Protein AF-A0A2H8TLJ1-F1 (afdb_monomer_lite)

pLDDT: mean 82.34, std 18.24, range [26.7, 98.0]

Structure (mmCIF, N/CA/C/O backbone):
data_AF-A0A2H8TLJ1-F1
#
_entry.id   AF-A0A2H8TLJ1-F1
#
loop_
_atom_site.group_PDB
_atom_site.id
_atom_site.type_symbol
_atom_site.label_atom_id
_atom_site.label_alt_id
_atom_site.label_comp_id
_atom_site.label_asym_id
_atom_site.label_entity_id
_atom_site.label_seq_id
_atom_site.pdbx_PDB_ins_code
_atom_site.Cartn_x
_atom_site.Cartn_y
_atom_site.Cartn_z
_atom_site.occupancy
_atom_site.B_iso_or_equiv
_atom_site.auth_seq_id
_atom_site.auth_comp_id
_atom_site.auth_asym_id
_atom_site.auth_atom_id
_atom_site.pdbx_PDB_model_num
ATOM 1 N N . MET A 1 1 ? 10.614 4.094 -30.800 1.00 76.50 1 MET A N 1
ATOM 2 C CA . MET A 1 1 ? 10.571 3.003 -29.800 1.00 76.50 1 MET A CA 1
ATOM 3 C C . MET A 1 1 ? 9.186 3.009 -29.173 1.00 76.50 1 MET A C 1
ATOM 5 O O . MET A 1 1 ? 8.644 4.094 -29.005 1.00 76.50 1 MET A O 1
ATOM 9 N N . ALA A 1 2 ? 8.598 1.845 -28.900 1.00 83.38 2 ALA A N 1
ATOM 10 C CA . ALA A 1 2 ? 7.270 1.727 -28.297 1.00 83.38 2 ALA A CA 1
ATOM 11 C C . ALA A 1 2 ? 7.328 0.763 -27.106 1.00 83.38 2 ALA A C 1
ATOM 13 O O . ALA A 1 2 ? 8.122 -0.177 -27.119 1.00 83.38 2 ALA A O 1
ATOM 14 N N . LEU A 1 3 ? 6.507 1.023 -26.089 1.00 88.88 3 LEU A N 1
ATOM 15 C CA . LEU A 1 3 ? 6.304 0.104 -24.973 1.00 88.88 3 LEU A CA 1
ATOM 16 C C . LEU A 1 3 ? 5.440 -1.088 -25.425 1.00 88.88 3 LEU A C 1
ATOM 18 O O . LEU A 1 3 ? 4.634 -0.922 -26.348 1.00 88.88 3 LEU A O 1
ATOM 22 N N . PRO A 1 4 ? 5.589 -2.271 -24.801 1.00 92.38 4 PRO A N 1
ATOM 23 C CA . PRO A 1 4 ? 4.702 -3.397 -25.065 1.00 92.38 4 PRO A CA 1
ATOM 24 C C . PRO A 1 4 ? 3.244 -3.020 -24.748 1.00 92.38 4 PRO A C 1
ATOM 26 O O . PRO A 1 4 ? 3.000 -2.222 -23.841 1.00 92.38 4 PRO A O 1
ATOM 29 N N . PRO A 1 5 ? 2.266 -3.554 -25.498 1.00 90.75 5 PRO A N 1
ATOM 30 C CA . PRO A 1 5 ? 0.862 -3.256 -25.256 1.00 90.75 5 PRO A CA 1
ATOM 31 C C . PRO A 1 5 ? 0.419 -3.813 -23.899 1.00 90.75 5 PRO A C 1
ATOM 33 O O . PRO A 1 5 ? 0.725 -4.954 -23.560 1.00 90.75 5 PRO A O 1
ATOM 36 N N . SER A 1 6 ? -0.328 -3.013 -23.142 1.00 88.88 6 SER A N 1
ATOM 37 C CA . SER A 1 6 ? -0.902 -3.436 -21.865 1.00 88.88 6 SER A CA 1
ATOM 38 C C . SER A 1 6 ? -2.083 -4.383 -22.083 1.00 88.88 6 SER A C 1
ATOM 40 O O . SER A 1 6 ? -2.959 -4.120 -22.909 1.00 88.88 6 SER A O 1
ATOM 42 N N . GLU A 1 7 ? -2.127 -5.469 -21.316 1.00 88.06 7 GLU A N 1
ATOM 43 C CA . GLU A 1 7 ? -3.200 -6.463 -21.359 1.00 88.06 7 GLU A CA 1
ATOM 44 C C . GLU A 1 7 ? -4.206 -6.224 -20.223 1.00 88.06 7 GLU A C 1
ATOM 46 O O . GLU A 1 7 ? -3.829 -5.885 -19.100 1.00 88.06 7 GLU A O 1
ATOM 51 N N . ARG A 1 8 ? -5.502 -6.408 -20.502 1.00 87.06 8 ARG A N 1
ATOM 52 C CA . ARG A 1 8 ? -6.542 -6.376 -19.466 1.00 87.06 8 ARG A CA 1
ATOM 53 C C . ARG A 1 8 ? -6.650 -7.717 -18.752 1.00 87.06 8 ARG A C 1
ATOM 55 O O . ARG A 1 8 ? -6.529 -8.767 -19.381 1.00 87.06 8 ARG A O 1
ATOM 62 N N . ALA A 1 9 ? -6.986 -7.685 -17.465 1.00 85.12 9 ALA A N 1
ATOM 63 C CA . ALA A 1 9 ? -7.102 -8.889 -16.646 1.00 85.12 9 ALA A CA 1
ATOM 64 C C . ALA A 1 9 ? -8.144 -9.894 -17.180 1.00 85.12 9 ALA A C 1
ATOM 66 O O . ALA A 1 9 ? -7.966 -11.102 -17.015 1.00 85.12 9 ALA A O 1
ATOM 67 N N . GLU A 1 10 ? -9.211 -9.431 -17.849 1.00 85.25 10 GLU A N 1
ATOM 68 C CA . GLU A 1 10 ? -10.206 -10.321 -18.465 1.00 85.25 10 GLU A CA 1
ATOM 69 C C . GLU A 1 10 ? -9.615 -11.152 -19.609 1.00 85.25 10 GLU A C 1
ATOM 71 O O . GLU A 1 10 ? -10.028 -12.293 -19.807 1.00 85.25 10 GLU A O 1
ATOM 76 N N . ILE A 1 11 ? -8.644 -10.598 -20.341 1.00 88.38 11 ILE A N 1
ATOM 77 C CA . ILE A 1 11 ? -7.968 -11.281 -21.447 1.00 88.38 11 ILE A CA 1
ATOM 78 C C . ILE A 1 11 ? -6.989 -12.310 -20.881 1.00 88.38 11 ILE A C 1
ATOM 80 O O . ILE A 1 11 ? -7.027 -13.470 -21.293 1.00 88.38 11 ILE A O 1
ATOM 84 N N . SER A 1 12 ? -6.211 -11.942 -19.858 1.00 86.25 12 SER A N 1
ATOM 85 C CA . SER A 1 12 ? -5.269 -12.866 -19.213 1.00 86.25 12 SER A CA 1
ATOM 86 C C . SER A 1 12 ? -5.985 -14.097 -18.652 1.00 86.25 12 SER A C 1
ATOM 88 O O . SER A 1 12 ? -5.475 -15.214 -18.734 1.00 86.25 12 SER A O 1
ATOM 90 N N . LYS A 1 13 ? -7.217 -13.930 -18.151 1.00 83.50 13 LYS A N 1
ATOM 91 C CA . LYS A 1 13 ? -8.056 -15.044 -17.683 1.00 83.50 13 LYS A CA 1
ATOM 92 C C . LYS A 1 13 ? -8.316 -16.097 -18.772 1.00 83.50 13 LYS A C 1
ATOM 94 O O . LYS A 1 13 ? -8.396 -17.280 -18.455 1.00 83.50 13 LYS A O 1
ATOM 99 N N . ILE A 1 14 ? -8.442 -15.700 -20.039 1.00 87.50 14 ILE A N 1
ATOM 100 C CA . ILE A 1 14 ? -8.701 -16.631 -21.152 1.00 87.50 14 ILE A CA 1
ATOM 101 C C . ILE A 1 14 ? -7.522 -17.598 -21.330 1.00 87.50 14 ILE A C 1
ATOM 103 O O . ILE A 1 14 ? -7.733 -18.779 -21.591 1.00 87.50 14 ILE A O 1
ATOM 107 N N . TYR A 1 15 ? -6.293 -17.110 -21.147 1.00 87.62 15 TYR A N 1
ATOM 108 C CA . TYR A 1 15 ? -5.073 -17.895 -21.344 1.00 87.62 15 TYR A CA 1
ATOM 109 C C . TYR A 1 15 ? -4.655 -18.687 -20.100 1.00 87.62 15 TYR A C 1
ATOM 111 O O . TYR A 1 15 ? -4.295 -19.857 -20.210 1.00 87.62 15 TYR A O 1
ATOM 119 N N . PHE A 1 16 ? -4.709 -18.067 -18.917 1.00 83.69 16 PHE A N 1
ATOM 120 C CA . PHE A 1 16 ? -4.222 -18.658 -17.659 1.00 83.69 16 PHE A CA 1
ATOM 121 C C . PHE A 1 16 ? -5.319 -19.337 -16.824 1.00 83.69 16 PHE A C 1
ATOM 123 O O . PHE A 1 16 ? -5.045 -19.893 -15.753 1.00 83.69 16 PHE A O 1
ATOM 130 N N . GLY A 1 17 ? -6.564 -19.300 -17.301 1.00 83.19 17 GLY A N 1
ATOM 131 C CA . GLY A 1 17 ? -7.715 -19.882 -16.625 1.00 83.19 17 GLY A CA 1
ATOM 132 C C . GLY A 1 17 ? -8.018 -19.202 -15.289 1.00 83.19 17 GLY A C 1
ATOM 133 O O . GLY A 1 17 ? -7.901 -17.987 -15.133 1.00 83.19 17 GLY A O 1
ATOM 134 N N . GLU A 1 18 ? -8.438 -19.999 -14.307 1.00 79.25 18 GLU A N 1
ATOM 135 C CA . GLU A 1 18 ? -8.870 -19.514 -12.987 1.00 79.25 18 GLU A CA 1
ATOM 136 C C . GLU A 1 18 ? -7.806 -19.678 -11.894 1.00 79.25 18 GLU A C 1
ATOM 138 O O . GLU A 1 18 ? -8.122 -19.594 -10.706 1.00 79.25 18 GLU A O 1
ATOM 143 N N . SER A 1 19 ? -6.549 -19.887 -12.295 1.00 78.25 19 SER A N 1
ATOM 144 C CA . SER A 1 19 ? -5.417 -20.009 -11.377 1.00 78.25 19 SER A CA 1
ATOM 145 C C . SER A 1 19 ? -5.253 -18.747 -10.523 1.00 78.25 19 SER A C 1
ATOM 147 O O . SER A 1 19 ? -5.349 -17.611 -11.005 1.00 78.25 19 SER A O 1
ATOM 149 N N . ASN A 1 20 ? -5.035 -18.930 -9.221 1.00 79.44 20 ASN A N 1
ATOM 150 C CA . ASN A 1 20 ? -4.783 -17.816 -8.321 1.00 79.44 20 ASN A CA 1
ATOM 151 C C . ASN A 1 20 ? -3.298 -17.435 -8.329 1.00 79.44 20 ASN A C 1
ATOM 153 O O . ASN A 1 20 ? -2.460 -18.132 -7.772 1.00 79.44 20 ASN A O 1
ATOM 157 N N . ASN A 1 21 ? -2.992 -16.275 -8.906 1.00 77.12 21 ASN A N 1
ATOM 158 C CA . ASN A 1 21 ? -1.640 -15.706 -8.930 1.00 77.12 21 ASN A CA 1
ATOM 159 C C . ASN A 1 21 ? -1.429 -14.629 -7.843 1.00 77.12 21 ASN A C 1
ATOM 161 O O . ASN A 1 21 ? -0.390 -13.967 -7.797 1.00 77.12 21 ASN A O 1
ATOM 165 N N . PHE A 1 22 ? -2.438 -14.406 -6.990 1.00 79.44 22 PHE A N 1
ATOM 166 C CA . PHE A 1 22 ? -2.496 -13.265 -6.075 1.00 79.44 22 PHE A CA 1
ATOM 167 C C . PHE A 1 22 ? -2.277 -13.638 -4.604 1.00 79.44 22 PHE A C 1
ATOM 169 O O . PHE A 1 22 ? -1.716 -12.834 -3.862 1.00 79.44 22 PHE A O 1
ATOM 176 N N . SER A 1 23 ? -2.703 -14.831 -4.174 1.00 73.12 23 SER A N 1
ATOM 177 C CA . SER A 1 23 ? -2.564 -15.294 -2.787 1.00 73.12 23 SER A CA 1
ATOM 178 C C . SER A 1 23 ? -2.295 -16.793 -2.711 1.00 73.12 23 SER A C 1
ATOM 180 O O . SER A 1 23 ? -2.974 -17.561 -3.376 1.00 73.12 23 SER A O 1
ATOM 182 N N . ASP A 1 24 ? -1.415 -17.208 -1.804 1.00 68.12 24 ASP A N 1
ATOM 183 C CA . ASP A 1 24 ? -1.063 -18.623 -1.607 1.00 68.12 24 ASP A CA 1
ATOM 184 C C . ASP A 1 24 ? -2.145 -19.441 -0.878 1.00 68.12 24 ASP A C 1
ATOM 186 O O . ASP A 1 24 ? -2.000 -20.643 -0.683 1.00 68.12 24 ASP A O 1
ATOM 190 N N . LYS A 1 25 ? -3.226 -18.801 -0.408 1.00 70.81 25 LYS A N 1
ATOM 191 C CA . LYS A 1 25 ? -4.239 -19.458 0.440 1.00 70.81 25 LYS A CA 1
ATOM 192 C C . LYS A 1 25 ? -5.305 -20.230 -0.331 1.00 70.81 25 LYS A C 1
ATOM 194 O O . LYS A 1 25 ? -5.973 -21.070 0.260 1.00 70.81 25 LYS A O 1
ATOM 199 N N . ASN A 1 26 ? -5.515 -19.899 -1.601 1.00 71.75 26 ASN A N 1
ATOM 200 C CA . ASN A 1 26 ? -6.546 -20.503 -2.439 1.00 71.75 26 ASN A CA 1
ATOM 201 C C . ASN A 1 26 ? -5.935 -20.847 -3.792 1.00 71.75 26 ASN A C 1
ATOM 203 O O . ASN A 1 26 ? -5.294 -19.986 -4.379 1.00 71.75 26 ASN A O 1
ATOM 207 N N . ASP A 1 27 ? -6.214 -22.027 -4.334 1.00 71.62 27 ASP A N 1
ATOM 208 C CA . ASP A 1 27 ? -5.733 -22.386 -5.677 1.00 71.62 27 ASP A CA 1
ATOM 209 C C . ASP A 1 27 ? -6.535 -21.679 -6.786 1.00 71.62 27 ASP A C 1
ATOM 211 O O . ASP A 1 27 ? -6.025 -21.406 -7.875 1.00 71.62 27 ASP A O 1
ATOM 215 N N . LEU A 1 28 ? -7.794 -21.333 -6.491 1.00 77.94 28 LEU A N 1
ATOM 216 C CA . LEU A 1 28 ? -8.730 -20.689 -7.413 1.00 77.94 28 LEU A CA 1
ATOM 217 C C . LEU A 1 28 ? -8.868 -19.188 -7.149 1.00 77.94 28 LEU A C 1
ATOM 219 O O . LEU A 1 28 ? -8.954 -18.725 -6.007 1.00 77.94 28 LEU A O 1
ATOM 223 N N . SER A 1 29 ? -8.943 -18.416 -8.230 1.00 78.19 29 SER A N 1
ATOM 224 C CA . SER A 1 29 ? -9.111 -16.968 -8.178 1.00 78.19 29 SER A CA 1
ATOM 225 C C . SER A 1 29 ? -10.493 -16.576 -7.643 1.00 78.19 29 SER A C 1
ATOM 227 O O . SER A 1 29 ? -11.518 -16.761 -8.303 1.00 78.19 29 SER A O 1
ATOM 229 N N . LEU A 1 30 ? -10.532 -15.933 -6.469 1.00 79.81 30 LEU A N 1
ATOM 230 C CA . LEU A 1 30 ? -11.790 -15.443 -5.878 1.00 79.81 30 LEU A CA 1
ATOM 231 C C . LEU A 1 30 ? -12.510 -14.412 -6.760 1.00 79.81 30 LEU A C 1
ATOM 233 O O . LEU A 1 30 ? -13.730 -14.286 -6.669 1.00 79.81 30 LEU A O 1
ATOM 237 N N . LYS A 1 31 ? -11.767 -13.702 -7.620 1.00 77.38 31 LYS A N 1
ATOM 238 C CA . LYS A 1 31 ? -12.320 -12.739 -8.582 1.00 77.38 31 LYS A CA 1
ATOM 239 C C . LYS A 1 31 ? -13.234 -13.414 -9.604 1.00 77.38 31 LYS A C 1
ATOM 241 O O . LYS A 1 31 ? -14.247 -12.851 -10.002 1.00 77.38 31 LYS A O 1
ATOM 246 N N . SER A 1 32 ? -12.877 -14.630 -10.000 1.00 71.88 32 SER A N 1
ATOM 247 C CA . SER A 1 32 ? -13.528 -15.386 -11.067 1.00 71.88 32 SER A CA 1
ATOM 248 C C . SER A 1 32 ? -14.583 -16.357 -10.555 1.00 71.88 32 SER A C 1
ATOM 250 O O . SER A 1 32 ? -15.634 -16.502 -11.174 1.00 71.88 32 SER A O 1
ATOM 252 N N . CYS A 1 33 ? -14.307 -17.018 -9.431 1.00 71.56 33 CYS A N 1
ATOM 253 C CA . CYS A 1 33 ? -15.006 -18.246 -9.060 1.00 71.56 33 CYS A CA 1
ATOM 254 C C . CYS A 1 33 ? -16.110 -18.045 -8.011 1.00 71.56 33 CYS A C 1
ATOM 256 O O . CYS A 1 33 ? -16.737 -19.020 -7.601 1.00 71.56 33 CYS A O 1
ATOM 258 N N . ASN A 1 34 ? -16.343 -16.818 -7.520 1.00 80.50 34 ASN A N 1
ATOM 259 C CA . ASN A 1 34 ? -17.231 -16.608 -6.374 1.00 80.50 34 ASN A CA 1
ATOM 260 C C . ASN A 1 34 ? -18.240 -15.453 -6.558 1.00 80.50 34 ASN A C 1
ATOM 262 O O . ASN A 1 34 ? -18.022 -14.342 -6.064 1.00 80.50 34 ASN A O 1
ATOM 266 N N . PRO A 1 35 ? -19.399 -15.708 -7.200 1.00 84.31 35 PRO A N 1
ATOM 267 C CA . PRO A 1 35 ? -20.423 -14.683 -7.423 1.00 84.31 35 PRO A CA 1
ATOM 268 C C . PRO A 1 35 ? -21.031 -14.149 -6.117 1.00 84.31 35 PRO A C 1
ATOM 270 O O . PRO A 1 35 ? -21.445 -12.993 -6.058 1.00 84.31 35 PRO A O 1
ATOM 273 N N . LYS A 1 36 ? -21.022 -14.938 -5.033 1.00 88.44 36 LYS A N 1
ATOM 274 C CA . LYS A 1 36 ? -21.519 -14.496 -3.719 1.00 88.44 36 LYS A CA 1
ATOM 275 C C . LYS A 1 36 ? -20.674 -13.359 -3.141 1.00 88.44 36 LYS A C 1
ATOM 277 O O . LYS A 1 36 ? -21.219 -12.463 -2.499 1.00 88.44 36 LYS A O 1
ATOM 282 N N . LEU A 1 37 ? -19.359 -13.377 -3.377 1.00 87.81 37 LEU A N 1
ATOM 283 C CA . LEU A 1 37 ? -18.468 -12.289 -2.962 1.00 87.81 37 LEU A CA 1
ATOM 284 C C . LEU A 1 37 ? -18.733 -11.014 -3.764 1.00 87.81 37 LEU A C 1
ATOM 286 O O . LEU A 1 37 ? -18.737 -9.934 -3.181 1.00 87.81 37 LEU A O 1
ATOM 290 N N . LEU A 1 38 ? -19.020 -11.139 -5.063 1.00 88.38 38 LEU A N 1
ATOM 291 C CA . LEU A 1 38 ? -19.385 -9.999 -5.906 1.00 88.38 38 LEU A CA 1
ATOM 292 C C . LEU A 1 38 ? -20.710 -9.364 -5.460 1.00 88.38 38 LEU A C 1
ATOM 294 O O . LEU A 1 38 ? -20.835 -8.142 -5.409 1.00 88.38 38 LEU A O 1
ATOM 298 N N . GLU A 1 39 ? -21.704 -10.180 -5.109 1.00 89.00 39 GLU A N 1
ATOM 299 C CA . GLU A 1 39 ? -22.954 -9.670 -4.543 1.00 89.00 39 GLU A CA 1
ATOM 300 C C . GLU A 1 39 ? -22.729 -8.969 -3.200 1.00 89.00 39 GLU A C 1
ATOM 302 O O . GLU A 1 39 ? -23.290 -7.901 -2.961 1.00 89.00 39 GLU A O 1
ATOM 307 N N . TYR A 1 40 ? -21.903 -9.548 -2.325 1.00 89.19 40 TYR A N 1
ATOM 308 C CA . TYR A 1 40 ? -21.576 -8.947 -1.034 1.00 89.19 40 TYR A CA 1
ATOM 309 C C . TYR A 1 40 ? -20.882 -7.587 -1.192 1.00 89.19 40 TYR A C 1
ATOM 311 O O . TYR A 1 40 ? -21.247 -6.627 -0.511 1.00 89.19 40 TYR A O 1
ATOM 319 N N . GLU A 1 41 ? -19.931 -7.502 -2.123 1.00 89.12 41 GLU A N 1
ATOM 320 C CA . GLU A 1 41 ? -19.207 -6.283 -2.488 1.00 89.12 41 GLU A CA 1
ATOM 321 C C . GLU A 1 41 ? -20.154 -5.166 -2.943 1.00 89.12 41 GLU A C 1
ATOM 323 O O . GLU A 1 41 ? -20.033 -4.040 -2.472 1.00 89.12 41 GLU A O 1
ATOM 328 N N . LYS A 1 42 ? -21.140 -5.478 -3.794 1.00 87.44 42 LYS A N 1
ATOM 329 C CA . LYS A 1 42 ? -22.100 -4.486 -4.310 1.00 87.44 42 LYS A CA 1
ATOM 330 C C . LYS A 1 42 ? -23.145 -4.046 -3.284 1.00 87.44 42 LYS A C 1
ATOM 332 O O . LYS A 1 42 ? -23.618 -2.916 -3.341 1.00 87.44 42 LYS A O 1
ATOM 337 N N . ARG A 1 43 ? -23.544 -4.930 -2.363 1.00 87.75 43 ARG A N 1
ATOM 338 C CA . ARG A 1 43 ? -24.625 -4.654 -1.396 1.00 87.75 43 ARG A CA 1
ATOM 339 C C . ARG A 1 43 ? -24.218 -3.689 -0.287 1.00 87.75 43 ARG A C 1
ATOM 341 O O . ARG A 1 43 ? -25.074 -2.977 0.228 1.00 87.75 43 ARG A O 1
ATOM 348 N N . LYS A 1 44 ? -22.954 -3.712 0.146 1.00 82.69 44 LYS A N 1
ATOM 349 C CA . LYS A 1 44 ? -22.490 -2.918 1.292 1.00 82.69 44 LYS A CA 1
ATOM 350 C C . LYS A 1 44 ? -21.498 -1.861 0.845 1.00 82.69 44 LYS A C 1
ATOM 352 O O . LYS A 1 44 ? -20.391 -2.193 0.433 1.00 82.69 44 LYS A O 1
ATOM 357 N N . ASN A 1 45 ? -21.853 -0.594 1.039 1.00 83.56 45 ASN A N 1
ATOM 358 C CA . ASN A 1 45 ? -20.932 0.506 0.798 1.00 83.56 45 ASN A CA 1
ATOM 359 C C . ASN A 1 45 ? -19.910 0.606 1.940 1.00 83.56 45 ASN A C 1
ATOM 361 O O . ASN A 1 45 ? -20.117 1.325 2.914 1.00 83.56 45 ASN A O 1
ATOM 365 N N . ARG A 1 46 ? -18.845 -0.198 1.869 1.00 91.19 46 ARG A N 1
ATOM 366 C CA . ARG A 1 46 ? -17.762 -0.187 2.860 1.00 91.19 46 ARG A CA 1
ATOM 367 C C . ARG A 1 46 ? -16.555 0.573 2.334 1.00 91.19 46 ARG A C 1
ATOM 369 O O . ARG A 1 46 ? -16.353 0.645 1.123 1.00 91.19 46 ARG A O 1
ATOM 376 N N . MET A 1 47 ? -15.726 1.060 3.247 1.00 94.50 47 MET A N 1
ATOM 377 C CA . MET A 1 47 ? -14.546 1.847 2.908 1.00 94.50 47 MET A CA 1
ATOM 378 C C . MET A 1 47 ? -13.250 1.240 3.436 1.00 94.50 47 MET A C 1
ATOM 380 O O . MET A 1 47 ? -13.247 0.537 4.452 1.00 94.50 47 MET A O 1
ATOM 384 N N . ILE A 1 48 ? -12.162 1.540 2.734 1.00 96.94 48 ILE A N 1
ATOM 385 C CA . ILE A 1 48 ? -10.785 1.265 3.139 1.00 96.94 48 ILE A CA 1
ATOM 386 C C . ILE A 1 48 ? -10.036 2.593 3.115 1.00 96.94 48 ILE A C 1
ATOM 388 O O . ILE A 1 48 ? -10.093 3.306 2.119 1.00 96.94 48 ILE A O 1
ATOM 392 N N . ILE A 1 49 ? -9.358 2.928 4.206 1.00 97.00 49 ILE A N 1
ATOM 393 C CA . ILE A 1 49 ? -8.641 4.199 4.343 1.00 97.00 49 ILE A CA 1
ATOM 394 C C . ILE A 1 49 ? -7.152 3.947 4.128 1.00 97.00 49 ILE A C 1
ATOM 396 O O . ILE A 1 49 ? -6.607 3.005 4.702 1.00 97.00 49 ILE A O 1
ATOM 400 N N . PHE A 1 50 ? -6.499 4.787 3.330 1.00 97.25 50 PHE A N 1
ATOM 401 C CA . PHE A 1 50 ? -5.068 4.741 3.049 1.00 97.25 50 PHE A CA 1
ATOM 402 C C . PHE A 1 50 ? -4.401 6.011 3.566 1.00 97.25 50 PHE A C 1
ATOM 404 O O . PHE A 1 50 ? -4.750 7.117 3.155 1.00 97.25 50 PHE A O 1
ATOM 411 N N . VAL A 1 51 ? -3.420 5.845 4.451 1.00 96.50 51 VAL A N 1
ATOM 412 C CA . VAL A 1 51 ? -2.651 6.949 5.032 1.00 96.50 51 VAL A CA 1
ATOM 413 C C . VAL A 1 51 ? -1.166 6.610 4.942 1.00 96.50 51 VAL A C 1
ATOM 415 O O . VAL A 1 51 ? -0.773 5.496 5.284 1.00 96.50 51 VAL A O 1
ATOM 418 N N . SER A 1 52 ? -0.342 7.552 4.482 1.00 94.75 52 SER A N 1
ATOM 419 C CA . SER A 1 52 ? 1.115 7.390 4.370 1.00 94.75 52 SER A CA 1
ATOM 420 C C . SER A 1 52 ? 1.863 8.431 5.199 1.00 94.75 52 SER A C 1
ATOM 422 O O . SER A 1 52 ? 1.383 9.552 5.337 1.00 94.75 52 SER A O 1
ATOM 424 N N . ASP A 1 53 ? 3.068 8.097 5.674 1.00 93.19 53 ASP A N 1
ATOM 425 C CA . ASP A 1 53 ? 3.955 8.987 6.446 1.00 93.19 53 ASP A CA 1
ATOM 426 C C . ASP A 1 53 ? 3.284 9.578 7.697 1.00 93.19 53 ASP A C 1
ATOM 428 O O . ASP A 1 53 ? 3.220 10.801 7.889 1.00 93.19 53 ASP A O 1
ATOM 432 N N . VAL A 1 54 ? 2.752 8.709 8.556 1.00 94.38 54 VAL A N 1
ATOM 433 C CA . VAL A 1 54 ? 2.224 9.111 9.866 1.00 94.38 54 VAL A CA 1
ATOM 434 C C . VAL A 1 54 ? 3.372 9.110 10.874 1.00 94.38 54 VAL A C 1
ATOM 436 O O . VAL A 1 54 ? 3.632 8.102 11.526 1.00 94.38 54 VAL A O 1
ATOM 439 N N . PHE A 1 55 ? 4.059 10.248 10.998 1.00 94.50 55 PHE A N 1
ATOM 440 C CA . PHE A 1 55 ? 5.166 10.428 11.942 1.00 94.50 55 PHE A CA 1
ATOM 441 C C . PHE A 1 55 ? 4.643 10.497 13.382 1.00 94.50 55 PHE A C 1
ATOM 443 O O . PHE A 1 55 ? 4.129 11.528 13.822 1.00 94.50 55 PHE A O 1
ATOM 450 N N . LEU A 1 56 ? 4.752 9.384 14.106 1.00 94.81 56 LEU A N 1
ATOM 451 C CA . LEU A 1 56 ? 4.225 9.209 15.460 1.00 94.81 56 LEU A CA 1
ATOM 452 C C . LEU A 1 56 ? 5.002 10.009 16.516 1.00 94.81 56 LEU A C 1
ATOM 454 O O . LEU A 1 56 ? 4.466 10.297 17.583 1.00 94.81 56 LEU A O 1
ATOM 458 N N . ASP A 1 57 ? 6.241 10.390 16.214 1.00 93.25 57 ASP A N 1
ATOM 459 C CA . ASP A 1 57 ? 7.089 11.245 17.046 1.00 93.25 57 ASP A CA 1
ATOM 460 C C . ASP A 1 57 ? 6.693 12.728 16.976 1.00 93.25 57 ASP A C 1
ATOM 462 O O . ASP A 1 57 ? 6.990 13.499 17.890 1.00 93.25 57 ASP A O 1
ATOM 466 N N . ASN A 1 58 ? 5.999 13.151 15.914 1.00 93.75 58 ASN A N 1
ATOM 467 C CA . ASN A 1 58 ? 5.553 14.531 15.778 1.00 93.75 58 ASN A CA 1
ATOM 468 C C . ASN A 1 58 ? 4.181 14.727 16.453 1.00 93.75 58 ASN A C 1
ATOM 470 O O . ASN A 1 58 ? 3.163 14.272 15.920 1.00 93.75 58 ASN A O 1
ATOM 474 N N . PRO A 1 59 ? 4.093 15.488 17.562 1.00 93.38 59 PRO A N 1
ATOM 475 C CA . PRO A 1 59 ? 2.846 15.638 18.309 1.00 93.38 59 PRO A CA 1
ATOM 476 C C . PRO A 1 59 ? 1.732 16.317 17.499 1.00 93.38 59 PRO A C 1
ATOM 478 O O . PRO A 1 59 ? 0.554 16.041 17.728 1.00 93.38 59 PRO A O 1
ATOM 481 N N . LYS A 1 60 ? 2.072 17.180 16.527 1.00 93.25 60 LYS A N 1
ATOM 482 C CA . LYS A 1 60 ? 1.075 17.833 15.659 1.00 93.25 60 LYS A CA 1
ATOM 483 C C . LYS A 1 60 ? 0.403 16.820 14.733 1.00 93.25 60 LYS A C 1
ATOM 485 O O . LYS A 1 60 ? -0.822 16.793 14.633 1.00 93.25 60 LYS A O 1
ATOM 490 N N . VAL A 1 61 ? 1.213 15.965 14.105 1.00 93.88 61 VAL A N 1
ATOM 491 C CA . VAL A 1 61 ? 0.743 14.887 13.225 1.00 93.88 61 VAL A CA 1
ATOM 492 C C . VAL A 1 61 ? -0.069 13.880 14.029 1.00 93.88 61 VAL A C 1
ATOM 494 O O . VAL A 1 61 ? -1.174 13.529 13.623 1.00 93.88 61 VAL A O 1
ATOM 497 N N . LEU A 1 62 ? 0.427 13.487 15.205 1.00 94.69 62 LEU A N 1
ATOM 498 C CA . LEU A 1 62 ? -0.242 12.529 16.078 1.00 94.69 62 LEU A CA 1
ATOM 499 C C . LEU A 1 62 ? -1.623 13.025 16.536 1.00 94.69 62 LEU A C 1
ATOM 501 O O . LEU A 1 62 ? -2.596 12.281 16.445 1.00 94.69 62 LEU A O 1
ATOM 505 N N . LYS A 1 63 ? -1.758 14.299 16.934 1.00 94.69 63 LYS A N 1
ATOM 506 C CA . LYS A 1 63 ? -3.055 14.898 17.306 1.00 94.69 63 LYS A CA 1
ATOM 507 C C . LYS A 1 63 ? -4.063 14.861 16.149 1.00 94.69 63 LYS A C 1
ATOM 509 O O . LYS A 1 63 ? -5.233 14.519 16.346 1.00 94.69 63 LYS A O 1
ATOM 514 N N . LYS A 1 64 ? -3.624 15.193 14.931 1.00 95.12 64 LYS A N 1
ATOM 515 C CA . LYS A 1 64 ? -4.476 15.139 13.731 1.00 95.12 64 LYS A CA 1
ATOM 516 C C . LYS A 1 64 ? -4.853 13.705 13.378 1.00 95.12 64 LYS A C 1
ATOM 518 O O . LYS A 1 64 ? -6.013 13.433 13.085 1.00 95.12 64 LYS A O 1
ATOM 523 N N . PHE A 1 65 ? -3.916 12.775 13.510 1.00 95.94 65 PHE A N 1
ATOM 524 C CA . PHE A 1 65 ? -4.186 11.358 13.315 1.00 95.94 65 PHE A CA 1
ATOM 525 C C . PHE A 1 65 ? -5.185 10.807 14.346 1.00 95.94 65 PHE A C 1
ATOM 527 O O . PHE A 1 65 ? -6.120 10.106 13.977 1.00 95.94 65 PHE A O 1
ATOM 534 N N . HIS A 1 66 ? -5.081 11.193 15.620 1.00 95.88 66 HIS A N 1
ATOM 535 C CA . HIS A 1 66 ? -6.076 10.868 16.647 1.00 95.88 66 HIS A CA 1
ATOM 536 C C . HIS A 1 66 ? -7.468 11.421 16.322 1.00 95.88 66 HIS A C 1
ATOM 538 O O . HIS A 1 66 ? -8.467 10.732 16.526 1.00 95.88 66 HIS A O 1
ATOM 544 N N . THR A 1 67 ? -7.537 12.633 15.764 1.00 95.00 67 THR A N 1
ATOM 545 C CA . THR A 1 67 ? -8.799 13.237 15.307 1.00 95.00 67 THR A CA 1
ATOM 546 C C . THR A 1 67 ? -9.427 12.406 14.184 1.00 95.00 67 THR A C 1
ATOM 548 O O . THR A 1 67 ? -10.614 12.099 14.247 1.00 95.00 67 THR A O 1
ATOM 551 N N . LEU A 1 68 ? -8.622 11.967 13.209 1.00 95.31 68 LEU A N 1
ATOM 552 C CA . LEU A 1 68 ? -9.052 11.070 12.130 1.00 95.31 68 LEU A CA 1
ATOM 553 C C . LEU A 1 68 ? -9.555 9.727 12.670 1.00 95.31 68 LEU A C 1
ATOM 555 O O . LEU A 1 68 ? -10.619 9.257 12.289 1.00 95.31 68 LEU A O 1
ATOM 559 N N . LEU A 1 69 ? -8.815 9.094 13.579 1.00 95.81 69 LEU A N 1
ATOM 560 C CA . LEU A 1 69 ? -9.240 7.820 14.164 1.00 95.81 69 LEU A CA 1
ATOM 561 C C . LEU A 1 69 ? -10.563 7.967 14.929 1.00 95.81 69 LEU A C 1
ATOM 563 O O . LEU A 1 69 ? -11.445 7.119 14.820 1.00 95.81 69 LEU A O 1
ATOM 567 N N . THR A 1 70 ? -10.724 9.070 15.658 1.00 95.12 70 THR A N 1
ATOM 568 C CA . THR A 1 70 ? -11.952 9.350 16.409 1.00 95.12 70 THR A CA 1
ATOM 569 C C . THR A 1 70 ? -13.137 9.582 15.470 1.00 95.12 70 THR A C 1
ATOM 571 O O . THR A 1 70 ? -14.207 9.029 15.712 1.00 95.12 70 THR A O 1
ATOM 574 N N . SER A 1 71 ? -12.959 10.316 14.363 1.00 93.69 71 SER A N 1
ATOM 575 C CA . SER A 1 71 ? -14.049 10.591 13.413 1.00 93.69 71 SER A CA 1
ATOM 576 C C . SER A 1 71 ? -14.562 9.336 12.701 1.00 93.69 71 SER A C 1
ATOM 578 O O . SER A 1 71 ? -15.747 9.244 12.386 1.00 93.69 71 SER A O 1
ATOM 580 N N . PHE A 1 72 ? -13.702 8.339 12.485 1.00 94.50 72 PHE A N 1
ATOM 581 C CA . PHE A 1 72 ? -14.089 7.069 11.869 1.00 94.50 72 PHE A CA 1
ATOM 582 C C . PHE A 1 72 ? -14.549 5.999 12.866 1.00 94.50 72 PHE A C 1
ATOM 584 O O . PHE A 1 72 ? -14.925 4.904 12.438 1.00 94.50 72 PHE A O 1
ATOM 591 N N . ASN A 1 73 ? -14.547 6.280 14.173 1.00 94.00 73 ASN A N 1
ATOM 592 C CA . ASN A 1 73 ? -14.864 5.280 15.193 1.00 94.00 73 ASN A CA 1
ATOM 593 C C . ASN A 1 73 ? -16.288 4.721 15.076 1.00 94.00 73 ASN A C 1
ATOM 595 O O . ASN A 1 73 ? -16.474 3.511 15.221 1.00 94.00 73 ASN A O 1
ATOM 599 N N . ASP A 1 74 ? -17.260 5.570 14.743 1.00 90.19 74 ASP A N 1
ATOM 600 C CA . ASP A 1 74 ? -18.662 5.160 14.600 1.00 90.19 74 ASP A CA 1
ATOM 601 C C . ASP A 1 74 ? -18.931 4.463 13.261 1.00 90.19 74 ASP A C 1
ATOM 603 O O . ASP A 1 74 ? -19.742 3.541 13.173 1.00 90.19 74 ASP A O 1
ATOM 607 N N . LEU A 1 75 ? -18.216 4.876 12.212 1.00 90.56 75 LEU A N 1
ATOM 608 C CA . LEU A 1 75 ? -18.387 4.342 10.862 1.00 90.56 75 LEU A CA 1
ATOM 609 C C . LEU A 1 75 ? -17.686 2.995 10.664 1.00 90.56 75 LEU A C 1
ATOM 611 O O . LEU A 1 75 ? -18.143 2.178 9.863 1.00 90.56 75 LEU A O 1
ATOM 615 N N . ALA A 1 76 ? -16.595 2.763 11.400 1.00 92.25 76 ALA A N 1
ATOM 616 C CA . ALA A 1 76 ? -15.834 1.520 11.425 1.00 92.25 76 ALA A CA 1
ATOM 617 C C . ALA A 1 76 ? -15.481 0.983 10.014 1.00 92.25 76 ALA A C 1
ATOM 619 O O . ALA A 1 76 ? -16.090 0.012 9.533 1.00 92.25 76 ALA A O 1
ATOM 620 N N . PRO A 1 77 ? -14.496 1.603 9.328 1.00 95.44 77 PRO A N 1
ATOM 621 C CA . PRO A 1 77 ? -14.024 1.155 8.018 1.00 95.44 77 PRO A CA 1
ATOM 622 C C . PRO A 1 77 ? -13.589 -0.320 8.031 1.00 95.44 77 PRO A C 1
ATOM 624 O O . PRO A 1 77 ? -13.264 -0.895 9.064 1.00 95.44 77 PRO A O 1
ATOM 627 N N . VAL A 1 78 ? -13.554 -0.968 6.863 1.00 95.69 78 VAL A N 1
ATOM 628 C CA . VAL A 1 78 ? -13.100 -2.371 6.762 1.00 95.69 78 VAL A CA 1
ATOM 629 C C . VAL A 1 78 ? -11.650 -2.491 7.199 1.00 95.69 78 VAL A C 1
ATOM 631 O O . VAL A 1 78 ? -11.299 -3.404 7.950 1.00 95.69 78 VAL A O 1
ATOM 634 N N . ALA A 1 79 ? -10.824 -1.574 6.707 1.00 97.25 79 ALA A N 1
ATOM 635 C CA . ALA A 1 79 ? -9.417 -1.521 7.023 1.00 97.25 79 ALA A CA 1
ATOM 636 C C . ALA A 1 79 ? -8.904 -0.080 7.008 1.00 97.25 79 ALA A C 1
ATOM 638 O O . ALA A 1 79 ? -9.382 0.751 6.233 1.00 97.25 79 ALA A O 1
ATOM 639 N N . ILE A 1 80 ? -7.914 0.178 7.856 1.00 97.62 80 ILE A N 1
ATOM 640 C CA . ILE A 1 80 ? -7.078 1.375 7.822 1.00 97.62 80 ILE A CA 1
ATOM 641 C C . ILE A 1 80 ? -5.666 0.892 7.507 1.00 97.62 80 ILE A C 1
ATOM 643 O O . ILE A 1 80 ? -5.047 0.177 8.298 1.00 97.62 80 ILE A O 1
ATOM 647 N N . VAL A 1 81 ? -5.188 1.244 6.319 1.00 98.00 81 VAL A N 1
ATOM 648 C CA . VAL A 1 81 ? -3.848 0.935 5.836 1.00 98.00 81 VAL A CA 1
ATOM 649 C C . VAL A 1 81 ? -2.938 2.101 6.191 1.00 98.00 81 VAL A C 1
ATOM 651 O O . VAL A 1 81 ? -3.051 3.186 5.621 1.00 98.00 81 VAL A O 1
ATOM 654 N N . MET A 1 82 ? -2.032 1.862 7.131 1.00 97.31 82 MET A N 1
ATOM 655 C CA . MET A 1 82 ? -0.990 2.795 7.529 1.00 97.31 82 MET A CA 1
ATOM 656 C C . MET A 1 82 ? 0.312 2.397 6.847 1.00 97.31 82 MET A C 1
ATOM 658 O O . MET A 1 82 ? 0.863 1.325 7.098 1.00 97.31 82 MET A O 1
ATOM 662 N N . MET A 1 83 ? 0.805 3.262 5.977 1.00 95.50 83 MET A N 1
ATOM 663 C CA . MET A 1 83 ? 2.088 3.104 5.314 1.00 95.50 83 MET A CA 1
ATOM 664 C C . MET A 1 83 ? 3.101 4.012 6.002 1.00 95.50 83 MET A C 1
ATOM 666 O O . MET A 1 83 ? 2.813 5.184 6.254 1.00 95.50 83 MET A O 1
ATOM 670 N N . GLY A 1 84 ? 4.275 3.462 6.310 1.00 91.44 84 GLY A N 1
ATOM 671 C CA . GLY A 1 84 ? 5.398 4.216 6.853 1.00 91.44 84 GLY A CA 1
ATOM 672 C C . GLY A 1 84 ? 5.802 5.382 5.940 1.00 91.44 84 GLY A C 1
ATOM 673 O O . GLY A 1 84 ? 5.288 5.516 4.838 1.00 91.44 84 GLY A O 1
ATOM 674 N N . ASP A 1 85 ? 6.705 6.257 6.349 1.00 92.94 85 ASP A N 1
ATOM 675 C CA . ASP A 1 85 ? 7.530 6.090 7.548 1.00 92.94 85 ASP A CA 1
ATOM 676 C C . ASP A 1 85 ? 6.767 6.441 8.830 1.00 92.94 85 ASP A C 1
ATOM 678 O O . ASP A 1 85 ? 5.933 7.348 8.842 1.00 92.94 85 ASP A O 1
ATOM 682 N N . PHE A 1 86 ? 7.041 5.708 9.912 1.00 93.56 86 PHE A N 1
ATOM 683 C CA . PHE A 1 86 ? 6.340 5.890 11.193 1.00 93.56 86 PHE A CA 1
ATOM 684 C C . PHE A 1 86 ? 7.023 6.885 12.131 1.00 93.56 86 PHE A C 1
ATOM 686 O O . PHE A 1 86 ? 6.399 7.356 13.077 1.00 93.56 86 PHE A O 1
ATOM 693 N N . LEU A 1 87 ? 8.293 7.203 11.889 1.00 91.88 87 LEU A N 1
ATOM 694 C CA . LEU A 1 87 ? 9.054 8.197 12.645 1.00 91.88 87 LEU A CA 1
ATOM 695 C C . LEU A 1 87 ? 9.729 9.171 11.685 1.00 91.88 87 LEU A C 1
ATOM 697 O O . LEU A 1 87 ? 10.117 8.791 10.576 1.00 91.88 87 LEU A O 1
ATOM 701 N N . SER A 1 88 ? 9.917 10.413 12.122 1.00 85.81 88 SER A N 1
ATOM 702 C CA . SER A 1 88 ? 10.658 11.408 11.352 1.00 85.81 88 SER A CA 1
ATOM 703 C C . SER A 1 88 ? 12.154 11.068 11.231 1.00 85.81 88 SER A C 1
ATOM 705 O O . SER A 1 88 ? 12.732 10.278 11.981 1.00 85.81 88 SER A O 1
ATOM 707 N N . CYS A 1 89 ? 12.832 11.702 10.269 1.00 70.75 89 CYS A N 1
ATOM 708 C CA . CYS A 1 89 ? 14.239 11.434 9.957 1.00 70.75 89 CYS A CA 1
ATOM 709 C C . CYS A 1 89 ? 15.242 11.899 11.033 1.00 70.75 89 CYS A C 1
ATOM 711 O O . CYS A 1 89 ? 16.445 11.661 10.874 1.00 70.75 89 CYS A O 1
ATOM 713 N N . HIS A 1 90 ? 14.769 12.551 12.100 1.00 74.19 90 HIS A N 1
ATOM 714 C CA . HIS A 1 90 ? 15.591 13.113 13.173 1.00 74.19 90 HIS A CA 1
ATOM 715 C C . HIS A 1 90 ? 16.048 12.074 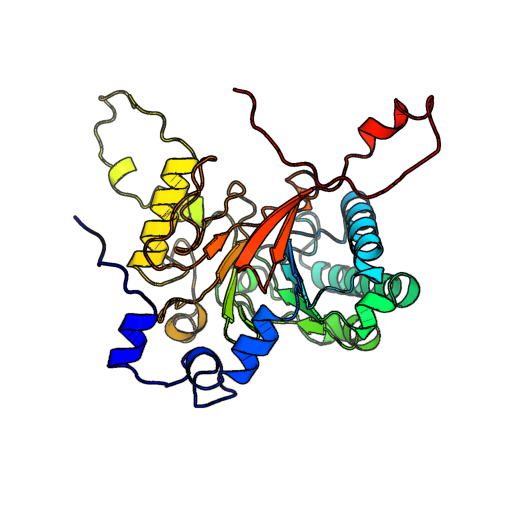14.203 1.00 74.19 90 HIS A C 1
ATOM 717 O O . HIS A 1 90 ? 16.977 12.342 14.966 1.00 74.19 90 HIS A O 1
ATOM 723 N N . VAL A 1 91 ? 15.446 10.883 14.198 1.00 78.12 91 VAL A N 1
ATOM 724 C CA . VAL A 1 91 ? 15.747 9.833 15.170 1.00 78.12 91 VAL A CA 1
ATOM 725 C C . VAL A 1 91 ? 17.090 9.153 14.854 1.00 78.12 91 VAL A C 1
ATOM 727 O O . VAL A 1 91 ? 17.287 8.634 13.742 1.00 78.12 91 VAL A O 1
ATOM 730 N N . PRO A 1 92 ? 18.039 9.105 15.810 1.00 83.06 92 PRO A N 1
ATOM 731 C CA . PRO A 1 92 ? 19.296 8.389 15.634 1.00 83.06 92 PRO A CA 1
ATOM 732 C C . PRO A 1 92 ? 19.077 6.896 15.364 1.00 83.06 92 PRO A C 1
ATOM 734 O O . PRO A 1 92 ? 18.271 6.237 16.018 1.00 83.06 92 PRO A O 1
ATOM 737 N N . SER A 1 93 ? 19.860 6.315 14.449 1.00 80.12 93 SER A N 1
ATOM 738 C CA . SER A 1 93 ? 19.665 4.918 14.018 1.00 80.12 93 SER A CA 1
ATOM 739 C C . SER A 1 93 ? 19.749 3.888 15.151 1.00 80.12 93 SER A C 1
ATOM 741 O O . SER A 1 93 ? 19.133 2.833 15.039 1.00 80.12 93 SER A O 1
ATOM 743 N N . HIS A 1 94 ? 20.510 4.163 16.215 1.00 83.62 94 HIS A N 1
ATOM 744 C CA . HIS A 1 94 ? 20.658 3.254 17.356 1.00 83.62 94 HIS A CA 1
ATOM 745 C C . HIS A 1 94 ? 19.456 3.295 18.316 1.00 83.62 94 HIS A C 1
ATOM 747 O O . HIS A 1 94 ? 19.203 2.314 19.006 1.00 83.62 94 HIS A O 1
ATOM 753 N N . ALA A 1 95 ? 18.715 4.408 18.347 1.00 88.38 95 ALA A N 1
ATOM 754 C CA . ALA A 1 95 ? 17.544 4.607 19.203 1.00 88.38 95 ALA A CA 1
ATOM 755 C C . ALA A 1 95 ? 16.221 4.305 18.476 1.00 88.38 95 ALA A C 1
ATOM 757 O O . ALA A 1 95 ? 15.214 4.018 19.118 1.00 88.38 95 ALA A O 1
ATOM 758 N N . TYR A 1 96 ? 16.241 4.295 17.137 1.00 89.69 96 TYR A N 1
ATOM 759 C CA . TYR A 1 96 ? 15.059 4.169 16.279 1.00 89.69 96 TYR A CA 1
ATOM 760 C C . TYR A 1 96 ? 14.107 3.036 16.681 1.00 89.69 96 TYR A C 1
ATOM 762 O O . TYR A 1 96 ? 12.903 3.241 16.801 1.00 89.69 96 TYR A O 1
ATOM 770 N N . ALA A 1 97 ? 14.633 1.833 16.923 1.00 90.50 97 ALA A N 1
ATOM 771 C CA . ALA A 1 97 ? 13.808 0.683 17.287 1.00 90.50 97 ALA A CA 1
ATOM 772 C C . ALA A 1 97 ? 13.087 0.878 18.637 1.00 90.50 97 ALA A C 1
ATOM 774 O O . ALA A 1 97 ? 11.924 0.502 18.777 1.00 90.50 97 ALA A O 1
ATOM 775 N N . GLN A 1 98 ? 13.752 1.487 19.624 1.00 91.94 98 GLN A N 1
ATOM 776 C CA . GLN A 1 98 ? 13.161 1.740 20.942 1.00 91.94 98 GLN A CA 1
ATOM 777 C C . GLN A 1 98 ? 12.098 2.841 20.888 1.00 91.94 98 GLN A C 1
ATOM 779 O O . GLN A 1 98 ? 11.028 2.688 21.481 1.00 91.94 98 GLN A O 1
ATOM 784 N N . GLU A 1 99 ? 12.356 3.917 20.145 1.00 93.56 99 GLU A N 1
ATOM 785 C CA . GLU A 1 99 ? 11.372 4.984 19.943 1.00 93.56 99 GLU A CA 1
ATOM 786 C C . GLU A 1 99 ? 10.148 4.473 19.183 1.00 93.56 99 GLU A C 1
ATOM 788 O O . GLU A 1 99 ? 9.020 4.701 19.617 1.00 93.56 99 GLU A O 1
ATOM 793 N N . LEU A 1 100 ? 10.350 3.679 18.125 1.00 94.19 100 LEU A N 1
ATOM 794 C CA . LEU A 1 100 ? 9.248 3.091 17.363 1.00 94.19 100 LEU A CA 1
ATOM 795 C C . LEU A 1 100 ? 8.369 2.213 18.257 1.00 94.19 100 LEU A C 1
ATOM 797 O O . LEU A 1 100 ? 7.148 2.347 18.237 1.00 94.19 100 LEU A O 1
ATOM 801 N N . LYS A 1 101 ? 8.979 1.352 19.083 1.00 95.44 101 LYS A N 1
ATOM 802 C CA . LYS A 1 101 ? 8.242 0.525 20.050 1.00 95.44 101 LYS A CA 1
ATOM 803 C C . LYS A 1 101 ? 7.433 1.383 21.024 1.00 95.44 101 LYS A C 1
ATOM 805 O O . LYS A 1 101 ? 6.277 1.065 21.302 1.00 95.44 101 LYS A O 1
ATOM 810 N N . THR A 1 102 ? 8.022 2.465 21.526 1.00 95.88 102 THR A N 1
ATOM 811 C CA . THR A 1 102 ? 7.369 3.379 22.473 1.00 95.88 102 THR A CA 1
ATOM 812 C C . THR A 1 102 ? 6.154 4.050 21.835 1.00 95.88 102 THR A C 1
ATOM 814 O O . THR A 1 102 ? 5.058 3.993 22.389 1.00 95.88 102 THR A O 1
ATOM 817 N N . HIS A 1 103 ? 6.313 4.609 20.637 1.00 96.19 103 HIS A N 1
ATOM 818 C CA . HIS A 1 103 ? 5.240 5.306 19.935 1.00 96.19 103 HIS A CA 1
ATOM 819 C C . HIS A 1 103 ? 4.138 4.370 19.426 1.00 96.19 103 HIS A C 1
ATOM 821 O O . HIS A 1 103 ? 2.958 4.701 19.538 1.00 96.19 103 HIS A O 1
ATOM 827 N N . LEU A 1 104 ? 4.482 3.171 18.942 1.00 96.62 104 LEU A N 1
ATOM 828 C CA . LEU A 1 104 ? 3.482 2.152 18.608 1.00 96.62 104 LEU A CA 1
ATOM 829 C C . LEU A 1 104 ? 2.696 1.720 19.849 1.00 96.62 104 LEU A C 1
ATOM 831 O O . LEU A 1 104 ? 1.481 1.578 19.779 1.00 96.62 104 LEU A O 1
ATOM 835 N N . THR A 1 105 ? 3.357 1.564 20.997 1.00 96.81 105 THR A N 1
ATOM 836 C CA . THR A 1 105 ? 2.679 1.235 22.261 1.00 96.81 105 THR A CA 1
ATOM 837 C C . THR A 1 105 ? 1.706 2.344 22.670 1.00 96.81 105 THR A C 1
ATOM 839 O O . THR A 1 105 ? 0.545 2.063 22.959 1.00 96.81 105 THR A O 1
ATOM 842 N N . GLN A 1 106 ? 2.135 3.609 22.616 1.00 96.94 106 GLN A N 1
ATOM 843 C CA . GLN A 1 106 ? 1.278 4.769 22.895 1.00 96.94 106 GLN A CA 1
ATOM 844 C C . GLN A 1 106 ? 0.063 4.832 21.960 1.00 96.94 106 GLN A C 1
ATOM 846 O O . GLN A 1 106 ? -1.060 5.037 22.420 1.00 96.94 106 GLN A O 1
ATOM 851 N N . LEU A 1 107 ? 0.268 4.598 20.660 1.00 97.00 107 LEU A N 1
ATOM 852 C CA . LEU A 1 107 ? -0.823 4.534 19.690 1.00 97.00 107 LEU A CA 1
ATOM 853 C C . LEU A 1 107 ? -1.791 3.383 20.000 1.00 97.00 107 LEU A C 1
ATOM 855 O O . LEU A 1 107 ? -3.002 3.558 19.889 1.00 97.00 107 LEU A O 1
ATOM 859 N N . GLY A 1 108 ? -1.271 2.222 20.407 1.00 96.31 108 GLY A N 1
ATOM 860 C CA . GLY A 1 108 ? -2.078 1.073 20.818 1.00 96.31 108 GLY A CA 1
ATOM 861 C C . GLY A 1 108 ? -2.983 1.388 22.011 1.00 96.31 108 GLY A C 1
ATOM 862 O O . GLY A 1 108 ? -4.164 1.047 21.978 1.00 96.31 108 GLY A O 1
ATOM 863 N N . HIS A 1 109 ? -2.460 2.086 23.025 1.00 97.00 109 HIS A N 1
ATOM 864 C CA . HIS A 1 109 ? -3.253 2.534 24.176 1.00 97.00 109 HIS A CA 1
ATOM 865 C C . HIS A 1 109 ? -4.352 3.512 23.760 1.00 97.00 109 HIS A C 1
ATOM 867 O O . HIS A 1 109 ? -5.515 3.288 24.082 1.00 97.00 109 HIS A O 1
ATOM 873 N N . PHE A 1 110 ? -4.017 4.526 22.956 1.00 96.88 110 PHE A N 1
ATOM 874 C CA . PHE A 1 110 ? -5.012 5.467 22.438 1.00 96.88 110 PHE A CA 1
ATOM 875 C C . PHE A 1 110 ? -6.132 4.755 21.664 1.00 96.88 110 PHE A C 1
ATOM 877 O O . PHE A 1 110 ? -7.311 5.034 21.868 1.00 96.88 110 PHE A O 1
ATOM 884 N N . LEU A 1 111 ? -5.782 3.813 20.783 1.00 96.12 111 LEU A N 1
ATOM 885 C CA . LEU A 1 111 ? -6.773 3.080 19.995 1.00 96.12 111 LEU A CA 1
ATOM 886 C C . LEU A 1 111 ? -7.725 2.266 20.878 1.00 96.12 111 LEU A C 1
ATOM 888 O O . LEU A 1 111 ? -8.929 2.228 20.606 1.00 96.12 111 LEU A O 1
ATOM 892 N N . HIS A 1 112 ? -7.185 1.631 21.919 1.00 95.12 112 HIS A N 1
ATOM 893 C CA . HIS A 1 112 ? -7.949 0.833 22.869 1.00 95.12 112 HIS A CA 1
ATOM 894 C C . HIS A 1 112 ? -8.902 1.692 23.711 1.00 95.12 112 HIS A C 1
ATOM 896 O O . HIS A 1 112 ? -10.077 1.349 23.837 1.00 95.12 112 HIS A O 1
ATOM 902 N N . ASP A 1 113 ? -8.410 2.818 24.229 1.00 95.50 113 ASP A N 1
ATOM 903 C CA . ASP A 1 113 ? -9.133 3.655 25.189 1.00 95.50 113 ASP A CA 1
ATOM 904 C C . ASP A 1 113 ? -10.141 4.591 24.502 1.00 95.50 113 ASP A C 1
ATOM 906 O O . ASP A 1 113 ? -11.272 4.748 24.966 1.00 95.50 113 ASP A O 1
ATOM 910 N N . ASN A 1 114 ? -9.758 5.202 23.377 1.00 94.69 114 ASN A N 1
ATOM 911 C CA . ASN A 1 114 ? -10.542 6.249 22.717 1.00 94.69 114 ASN A CA 1
ATOM 912 C C . ASN A 1 114 ? -11.357 5.750 21.517 1.00 94.69 114 ASN A C 1
ATOM 914 O O . ASN A 1 114 ? -12.343 6.390 21.154 1.00 94.69 114 ASN A O 1
ATOM 918 N N . THR A 1 115 ? -10.980 4.628 20.887 1.00 94.75 115 THR A N 1
ATOM 919 C CA . THR A 1 115 ? -11.631 4.142 19.652 1.00 94.75 115 THR A CA 1
ATOM 920 C C . THR A 1 115 ? -12.015 2.652 19.693 1.00 94.75 115 THR A C 1
ATOM 922 O O . THR A 1 115 ? -11.556 1.844 18.872 1.00 94.75 115 THR A O 1
ATOM 925 N N . PRO A 1 116 ? -12.897 2.238 20.624 1.00 93.69 116 PRO A N 1
ATOM 926 C CA . PRO A 1 116 ? -13.284 0.833 20.766 1.00 93.69 116 PRO A CA 1
ATOM 927 C C . PRO A 1 116 ? -14.043 0.286 19.542 1.00 93.69 116 PRO A C 1
ATOM 929 O O . PRO A 1 116 ? -13.967 -0.910 19.242 1.00 93.69 116 PRO A O 1
ATOM 932 N N . GLY A 1 117 ? -14.758 1.147 18.807 1.00 93.81 117 GLY A N 1
ATOM 933 C CA . GLY A 1 117 ? -15.483 0.786 17.587 1.00 93.81 117 GLY A CA 1
ATOM 934 C C . GLY A 1 117 ? -14.539 0.314 16.483 1.00 93.81 117 GLY A C 1
ATOM 935 O O . GLY A 1 117 ? -14.767 -0.754 15.896 1.00 93.81 117 GLY A O 1
ATOM 936 N N . LEU A 1 118 ? -13.433 1.046 16.285 1.00 95.25 118 LEU A N 1
ATOM 937 C CA . LEU A 1 118 ? -12.362 0.665 15.361 1.00 95.25 118 LEU A CA 1
ATOM 938 C C . LEU A 1 118 ? -11.708 -0.650 15.776 1.00 95.25 118 LEU A C 1
ATOM 940 O O . LEU A 1 118 ? -11.631 -1.569 14.964 1.00 95.25 118 LEU A O 1
ATOM 944 N N . CYS A 1 119 ? -11.297 -0.781 17.039 1.00 93.81 119 CYS A N 1
ATOM 945 C CA . CYS A 1 119 ? -10.623 -1.988 17.527 1.00 93.81 119 CYS A CA 1
ATOM 946 C C . CYS A 1 119 ? -11.451 -3.269 17.305 1.00 93.81 119 CYS A C 1
ATOM 948 O O . CYS A 1 119 ? -10.898 -4.341 17.045 1.00 93.81 119 CYS A O 1
ATOM 950 N N . LYS A 1 120 ? -12.786 -3.168 17.366 1.00 93.38 120 LYS A N 1
ATOM 951 C CA . LYS A 1 120 ? -13.692 -4.311 17.193 1.00 93.38 120 LYS A CA 1
ATOM 952 C C . LYS A 1 120 ? -13.951 -4.681 15.730 1.00 93.38 120 LYS A C 1
ATOM 954 O O . LYS A 1 120 ? -14.076 -5.870 15.414 1.00 93.38 120 LYS A O 1
ATOM 959 N N . HIS A 1 121 ? -14.059 -3.707 14.829 1.00 94.50 121 HIS A N 1
ATOM 960 C CA . HIS A 1 121 ? -14.587 -3.936 13.475 1.00 94.50 121 HIS A CA 1
ATOM 961 C C . HIS A 1 121 ? -13.591 -3.663 12.344 1.00 94.50 121 HIS A C 1
ATOM 963 O O . HIS A 1 121 ? -13.718 -4.284 11.283 1.00 94.50 121 HIS A O 1
ATOM 969 N N . THR A 1 122 ? -12.601 -2.808 12.582 1.00 96.94 122 THR A N 1
ATOM 970 C CA . THR A 1 122 ? -11.619 -2.349 11.596 1.00 96.94 122 THR A CA 1
ATOM 971 C C . THR A 1 122 ? -10.358 -3.202 11.651 1.00 96.94 122 THR A C 1
ATOM 973 O O . THR A 1 122 ? -9.912 -3.606 12.722 1.00 96.94 122 THR A O 1
ATOM 976 N N . MET A 1 123 ? -9.773 -3.499 10.490 1.00 97.31 123 MET A N 1
ATOM 977 C CA . MET A 1 123 ? -8.450 -4.117 10.394 1.00 97.31 123 MET A CA 1
ATOM 978 C C . MET A 1 123 ? -7.365 -3.053 10.200 1.00 97.31 123 MET A C 1
ATOM 980 O O . MET A 1 123 ? -7.390 -2.317 9.219 1.00 97.31 123 MET A O 1
ATOM 984 N N . PHE A 1 124 ? -6.387 -2.991 11.097 1.00 97.69 124 PHE A N 1
ATOM 985 C CA . PHE A 1 124 ? -5.218 -2.128 10.934 1.00 97.69 124 PHE A CA 1
ATOM 986 C C . PHE A 1 124 ? -4.135 -2.866 10.151 1.00 97.69 124 PHE A C 1
ATOM 988 O O . PHE A 1 124 ? -3.669 -3.918 10.581 1.00 97.69 124 PHE A O 1
ATOM 995 N N . VAL A 1 125 ? -3.735 -2.333 9.000 1.00 97.62 125 VAL A N 1
ATOM 996 C CA . VAL A 1 125 ? -2.678 -2.917 8.166 1.00 97.62 125 VAL A CA 1
ATOM 997 C C . VAL A 1 125 ? -1.496 -1.964 8.168 1.00 97.62 125 VAL A C 1
ATOM 999 O O . VAL A 1 125 ? -1.617 -0.850 7.671 1.00 97.62 125 VAL A O 1
ATOM 1002 N N . LEU A 1 126 ? -0.367 -2.385 8.734 1.00 97.38 126 LEU A N 1
ATOM 1003 C CA . LEU A 1 126 ? 0.828 -1.554 8.854 1.00 97.38 126 LEU A CA 1
ATOM 1004 C C . LEU A 1 126 ? 1.900 -2.037 7.875 1.00 97.38 126 LEU A C 1
ATOM 1006 O O . LEU A 1 126 ? 2.352 -3.183 7.956 1.00 97.38 126 LEU A O 1
ATOM 1010 N N . LEU A 1 127 ? 2.290 -1.156 6.951 1.00 95.00 127 LEU A N 1
ATOM 1011 C CA . LEU A 1 127 ? 3.359 -1.369 5.977 1.00 95.00 127 LEU A CA 1
ATOM 1012 C C . LEU A 1 127 ? 4.581 -0.527 6.345 1.00 95.00 127 LEU A C 1
ATOM 1014 O O . LEU A 1 127 ? 4.422 0.667 6.592 1.00 95.00 127 LEU A O 1
ATOM 1018 N N . PRO A 1 128 ? 5.797 -1.082 6.280 1.00 93.81 128 PRO A N 1
ATOM 1019 C CA . PRO A 1 128 ? 7.006 -0.310 6.518 1.00 93.81 128 PRO A CA 1
ATOM 1020 C C . PRO A 1 128 ? 7.412 0.548 5.320 1.00 93.81 128 PRO A C 1
ATOM 1022 O O . PRO A 1 128 ? 7.266 0.145 4.161 1.00 93.81 128 PRO A O 1
ATOM 1025 N N . GLY A 1 129 ? 7.966 1.722 5.598 1.00 91.88 129 GLY A N 1
ATOM 1026 C CA . GLY A 1 129 ? 8.466 2.672 4.611 1.00 91.88 129 GLY A CA 1
ATOM 1027 C C . GLY A 1 129 ? 9.995 2.642 4.404 1.00 91.88 129 GLY A C 1
ATOM 1028 O O . GLY A 1 129 ? 10.688 1.734 4.874 1.00 91.88 129 GLY A O 1
ATOM 1029 N N . PRO A 1 130 ? 10.540 3.553 3.577 1.00 89.50 130 PRO A N 1
ATOM 1030 C CA . PRO A 1 130 ? 11.984 3.721 3.304 1.00 89.50 130 PRO A CA 1
ATOM 1031 C C . PRO A 1 130 ? 12.828 4.410 4.355 1.00 89.50 130 PRO A C 1
ATOM 1033 O O . PRO A 1 130 ? 14.026 4.132 4.425 1.00 89.50 130 PRO A O 1
ATOM 1036 N N . GLY A 1 131 ? 12.245 5.254 5.183 1.00 87.75 131 GLY A N 1
ATOM 1037 C CA . GLY A 1 131 ? 12.897 5.830 6.348 1.00 87.75 131 GLY A CA 1
ATOM 1038 C C . GLY A 1 131 ? 12.830 4.946 7.588 1.00 87.75 131 GLY A C 1
ATOM 1039 O O . GLY A 1 131 ? 13.490 5.273 8.575 1.00 87.75 131 GLY A O 1
ATOM 1040 N N . ASP A 1 132 ? 12.111 3.820 7.558 1.00 88.44 132 ASP A N 1
ATOM 1041 C CA . ASP A 1 132 ? 12.005 2.928 8.712 1.00 88.44 132 ASP A CA 1
ATOM 1042 C C . ASP A 1 132 ? 13.281 2.085 8.921 1.00 88.44 132 ASP A C 1
ATOM 1044 O O . ASP A 1 132 ? 13.486 1.019 8.338 1.00 88.44 132 ASP A O 1
ATOM 1048 N N . ARG A 1 133 ? 14.175 2.566 9.792 1.00 84.25 133 ARG A N 1
ATOM 1049 C CA . ARG A 1 133 ? 15.542 2.032 9.984 1.00 84.25 133 ARG A CA 1
ATOM 1050 C C . ARG A 1 133 ? 15.656 0.877 10.984 1.00 84.25 133 ARG A C 1
ATOM 1052 O O . ARG A 1 133 ? 16.772 0.474 11.312 1.00 84.25 133 ARG A O 1
ATOM 1059 N 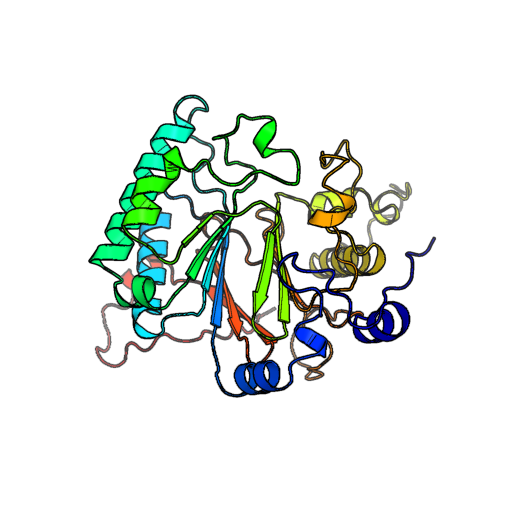N . TYR A 1 134 ? 14.547 0.314 11.464 1.00 80.12 134 TYR A N 1
ATOM 1060 C CA . TYR A 1 134 ? 14.559 -0.754 12.480 1.00 80.12 134 TYR A CA 1
ATOM 1061 C C . TYR A 1 134 ? 15.281 -2.036 12.017 1.00 80.12 134 TYR A C 1
ATOM 1063 O O . TYR A 1 134 ? 15.732 -2.818 12.848 1.00 80.12 134 TYR A O 1
ATOM 1071 N N . SER A 1 135 ? 15.417 -2.244 10.702 1.00 69.19 135 SER A N 1
ATOM 1072 C CA . SER A 1 135 ? 16.145 -3.368 10.094 1.00 69.19 135 SER A CA 1
ATOM 1073 C C . SER A 1 135 ? 17.545 -2.974 9.582 1.00 69.19 135 SER A C 1
ATOM 1075 O O . SER A 1 135 ? 18.138 -3.688 8.769 1.00 69.19 1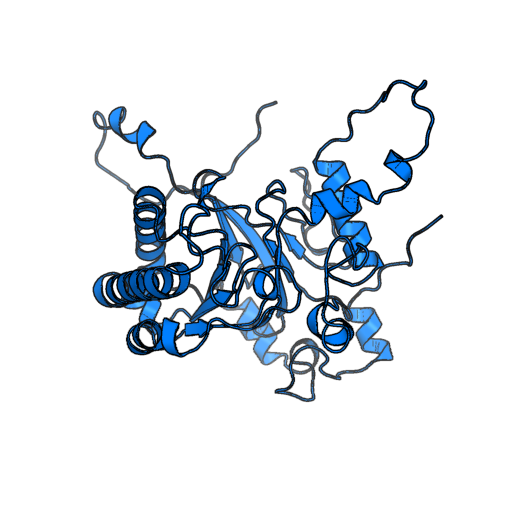35 SER A O 1
ATOM 1077 N N . GLY A 1 136 ? 18.075 -1.828 10.027 1.00 71.06 136 GLY A N 1
ATOM 1078 C CA . GLY A 1 136 ? 19.321 -1.237 9.536 1.00 71.06 136 GLY A CA 1
ATOM 1079 C C . GLY A 1 136 ? 19.141 -0.433 8.241 1.00 71.06 136 GLY A C 1
ATOM 1080 O O . GLY A 1 136 ? 18.205 -0.646 7.472 1.00 71.06 136 GLY A O 1
ATOM 1081 N N . ALA A 1 137 ? 20.064 0.499 7.980 1.00 65.06 137 ALA A N 1
ATOM 1082 C CA . ALA A 1 137 ? 19.970 1.444 6.859 1.00 65.06 137 ALA A CA 1
ATOM 1083 C C . ALA A 1 137 ? 19.917 0.773 5.471 1.00 65.06 137 ALA A C 1
ATOM 1085 O O . ALA A 1 137 ? 19.285 1.300 4.560 1.00 65.06 137 ALA A O 1
ATOM 1086 N N . ALA A 1 138 ? 20.550 -0.395 5.314 1.00 61.22 138 ALA A N 1
ATOM 1087 C CA . ALA A 1 138 ? 20.536 -1.153 4.063 1.00 61.22 138 ALA A CA 1
ATOM 1088 C C . ALA A 1 138 ? 19.238 -1.957 3.862 1.00 61.22 138 ALA A C 1
ATOM 1090 O O . ALA A 1 138 ? 18.761 -2.071 2.741 1.00 61.22 138 ALA A O 1
ATOM 1091 N N . GLY A 1 139 ? 18.634 -2.486 4.934 1.00 61.53 139 GLY A N 1
ATOM 1092 C CA . GLY A 1 139 ? 17.381 -3.247 4.842 1.00 61.53 139 GLY A CA 1
ATOM 1093 C C . GLY A 1 139 ? 16.167 -2.374 4.511 1.00 61.53 139 GLY A C 1
ATOM 1094 O O . GLY A 1 139 ? 15.210 -2.849 3.908 1.00 61.53 139 GLY A O 1
ATOM 1095 N N . ALA A 1 140 ? 16.220 -1.084 4.857 1.00 67.00 140 ALA A N 1
ATOM 1096 C CA . ALA A 1 140 ? 15.150 -0.131 4.571 1.00 67.00 140 ALA A CA 1
ATOM 1097 C C . ALA A 1 140 ? 15.107 0.317 3.096 1.00 67.00 140 ALA A C 1
ATOM 1099 O O . ALA A 1 140 ? 14.063 0.756 2.618 1.00 67.00 140 ALA A O 1
ATOM 1100 N N . SER A 1 141 ? 16.206 0.211 2.342 1.00 78.50 141 SER A N 1
ATOM 1101 C CA . SER A 1 141 ? 16.295 0.739 0.971 1.00 78.50 141 SER A CA 1
ATOM 1102 C C . SER A 1 141 ? 16.084 -0.301 -0.137 1.00 78.50 141 SER A C 1
ATOM 1104 O O . SER A 1 141 ? 15.963 0.087 -1.299 1.00 78.50 141 SER A O 1
ATOM 1106 N N . ILE A 1 142 ? 16.003 -1.593 0.203 1.00 89.75 142 ILE A N 1
ATOM 1107 C CA . ILE A 1 142 ? 15.889 -2.710 -0.750 1.00 89.75 142 ILE A CA 1
ATOM 1108 C C . ILE A 1 142 ? 14.465 -3.283 -0.720 1.00 89.75 142 ILE A C 1
ATOM 1110 O O . ILE A 1 142 ? 13.919 -3.540 0.350 1.00 89.75 142 ILE A O 1
ATOM 1114 N N . LEU A 1 143 ? 13.859 -3.509 -1.889 1.00 91.69 143 LEU A N 1
ATOM 1115 C CA . LEU A 1 143 ? 12.538 -4.143 -2.015 1.00 91.69 143 LEU A CA 1
ATOM 1116 C C . LEU A 1 143 ? 12.642 -5.634 -2.395 1.00 91.69 143 LEU A C 1
ATOM 1118 O O . LEU A 1 143 ? 13.540 -6.011 -3.141 1.00 91.69 143 LEU A O 1
ATOM 1122 N N . PRO A 1 144 ? 11.692 -6.496 -1.999 1.00 92.88 144 PRO A N 1
ATOM 1123 C CA . PRO A 1 144 ? 10.662 -6.296 -0.979 1.00 92.88 144 PRO A CA 1
ATOM 1124 C C . PRO A 1 144 ? 11.252 -6.182 0.431 1.00 92.88 144 PRO A C 1
ATOM 1126 O O . PRO A 1 144 ? 12.231 -6.849 0.757 1.00 92.88 144 PRO A O 1
ATOM 1129 N N . ARG A 1 145 ? 10.626 -5.367 1.278 1.00 91.12 145 ARG A N 1
ATOM 1130 C CA . ARG A 1 145 ? 11.029 -5.159 2.671 1.00 91.12 145 ARG A CA 1
ATOM 1131 C C . ARG A 1 145 ? 10.339 -6.131 3.617 1.00 91.12 145 ARG A C 1
ATOM 1133 O O . ARG A 1 145 ? 9.140 -6.382 3.442 1.00 91.12 145 ARG A O 1
ATOM 1140 N N . PRO A 1 146 ? 11.050 -6.616 4.649 1.00 90.81 146 PRO A N 1
ATOM 1141 C CA . PRO A 1 146 ? 10.454 -7.453 5.676 1.00 90.81 146 PRO A CA 1
ATOM 1142 C C . PRO A 1 146 ? 9.473 -6.653 6.539 1.00 90.81 146 PRO A C 1
ATOM 1144 O O . PRO A 1 146 ? 9.577 -5.432 6.669 1.00 90.81 146 PRO A O 1
ATOM 1147 N N . LEU A 1 147 ? 8.544 -7.371 7.166 1.00 91.75 147 LEU A N 1
ATOM 1148 C CA . LEU A 1 147 ? 7.632 -6.817 8.165 1.00 91.75 147 LEU A CA 1
ATOM 1149 C C . LEU A 1 147 ? 8.379 -6.250 9.381 1.00 91.75 147 LEU A C 1
ATOM 1151 O O . LEU A 1 147 ? 9.526 -6.614 9.655 1.00 91.75 147 LEU A O 1
ATOM 1155 N N . ILE A 1 148 ? 7.714 -5.367 10.126 1.00 92.25 148 ILE A N 1
ATOM 1156 C CA . ILE A 1 148 ? 8.239 -4.850 11.395 1.00 92.25 148 ILE A CA 1
ATOM 1157 C C . ILE A 1 148 ? 8.382 -6.028 12.378 1.00 92.25 148 ILE A C 1
ATOM 1159 O O . ILE A 1 148 ? 7.390 -6.728 12.607 1.00 92.25 148 ILE A O 1
ATOM 1163 N N . PRO A 1 149 ? 9.578 -6.261 12.959 1.00 92.19 149 PRO A N 1
ATOM 1164 C CA . PRO A 1 149 ? 9.823 -7.368 13.873 1.00 92.19 149 PRO A CA 1
ATOM 1165 C C . PRO A 1 149 ? 8.808 -7.453 15.009 1.00 92.19 149 PRO A C 1
ATOM 1167 O O . PRO A 1 149 ? 8.443 -6.441 15.611 1.00 92.19 149 PRO A O 1
ATOM 1170 N N . GLU A 1 150 ? 8.399 -8.677 15.344 1.00 92.75 150 GLU A N 1
ATOM 1171 C CA . GLU A 1 150 ? 7.292 -8.896 16.276 1.00 92.75 150 GLU A CA 1
ATOM 1172 C C . GLU A 1 150 ? 7.539 -8.245 17.636 1.00 92.75 150 GLU A C 1
ATOM 1174 O O . GLU A 1 150 ? 6.640 -7.561 18.115 1.00 92.75 150 GLU A O 1
ATOM 1179 N N . PHE A 1 151 ? 8.770 -8.318 18.162 1.00 93.06 151 PHE A N 1
ATOM 1180 C CA . PHE A 1 151 ? 9.180 -7.757 19.461 1.00 93.06 151 PHE A CA 1
ATOM 1181 C C . PHE A 1 151 ? 8.954 -6.238 19.620 1.00 93.06 151 PHE A C 1
ATOM 1183 O O . PHE A 1 151 ? 8.896 -5.722 20.745 1.00 93.06 151 PHE A O 1
ATOM 1190 N N . LEU A 1 152 ? 8.852 -5.503 18.505 1.00 93.44 152 LEU A N 1
ATOM 1191 C CA . LEU A 1 152 ? 8.534 -4.069 18.483 1.00 93.44 152 LEU A CA 1
ATOM 1192 C C . LEU A 1 152 ? 7.026 -3.804 18.530 1.00 93.44 152 LEU A C 1
ATOM 1194 O O . LEU A 1 152 ? 6.603 -2.710 18.885 1.00 93.44 152 LEU A O 1
ATOM 1198 N N . THR A 1 153 ? 6.228 -4.805 18.169 1.00 95.31 153 THR A N 1
ATOM 1199 C CA . THR A 1 153 ? 4.788 -4.690 17.906 1.00 95.31 153 THR A CA 1
ATOM 1200 C C . THR A 1 153 ? 3.921 -5.493 18.876 1.00 95.31 153 THR A C 1
ATOM 1202 O O . THR A 1 153 ? 2.701 -5.385 18.804 1.00 95.31 153 THR A O 1
ATOM 1205 N N . GLU A 1 154 ? 4.516 -6.282 19.779 1.00 95.44 154 GLU A N 1
ATOM 1206 C CA . GLU A 1 154 ? 3.812 -7.184 20.711 1.00 95.44 154 GLU A CA 1
ATOM 1207 C C . GLU A 1 154 ? 2.678 -6.481 21.460 1.00 95.44 154 GLU A C 1
ATOM 1209 O O . GLU A 1 154 ? 1.540 -6.948 21.456 1.00 95.44 154 GLU A O 1
ATOM 1214 N N . GLU A 1 155 ? 2.973 -5.320 22.043 1.00 95.94 155 GLU A N 1
ATOM 1215 C CA . GLU A 1 155 ? 2.011 -4.588 22.862 1.00 95.94 155 GLU A CA 1
ATOM 1216 C C . GLU A 1 155 ? 0.883 -3.978 22.022 1.00 95.94 155 GLU A C 1
ATOM 1218 O O . GLU A 1 155 ? -0.289 -4.061 22.389 1.00 95.94 155 GLU A O 1
ATOM 1223 N N . PHE A 1 156 ? 1.205 -3.463 20.832 1.00 96.56 156 PHE A N 1
ATOM 1224 C CA . PHE A 1 156 ? 0.195 -2.989 19.886 1.00 96.56 156 PHE A CA 1
ATOM 1225 C C . PHE A 1 156 ? -0.738 -4.126 19.450 1.00 96.56 156 PHE A C 1
ATOM 1227 O O . PHE A 1 156 ? -1.955 -3.960 19.453 1.00 96.56 156 PHE A O 1
ATOM 1234 N N . ARG A 1 157 ? -0.186 -5.307 19.132 1.00 96.25 157 ARG A N 1
ATOM 1235 C CA . ARG A 1 157 ? -0.969 -6.499 18.761 1.00 96.25 157 ARG A CA 1
ATOM 1236 C C . ARG A 1 157 ? -1.860 -6.985 19.904 1.00 96.25 157 ARG A C 1
ATOM 1238 O O . ARG A 1 157 ? -2.964 -7.461 19.651 1.00 96.25 157 ARG A O 1
ATOM 1245 N N . ARG A 1 158 ? -1.396 -6.857 21.151 1.00 96.06 158 ARG A N 1
ATOM 1246 C CA . ARG A 1 158 ? -2.162 -7.208 22.355 1.00 96.06 158 ARG A CA 1
ATOM 1247 C C . ARG A 1 158 ? -3.372 -6.291 22.548 1.00 96.06 158 ARG A C 1
ATOM 1249 O O . ARG A 1 158 ? -4.451 -6.777 22.875 1.00 96.06 158 ARG A O 1
ATOM 1256 N N . LEU A 1 159 ? -3.189 -4.985 22.355 1.00 95.50 159 LEU A N 1
ATOM 1257 C CA . LEU A 1 159 ? -4.234 -3.970 22.538 1.00 95.50 159 LEU A CA 1
ATOM 1258 C C . LEU A 1 159 ? -5.218 -3.920 21.359 1.00 95.50 159 LEU A C 1
ATOM 1260 O O . LEU A 1 159 ? -6.422 -3.748 21.560 1.00 95.50 159 LEU A O 1
ATOM 1264 N N . VAL A 1 160 ? -4.713 -4.118 20.138 1.00 95.69 160 VAL A N 1
ATOM 1265 C CA . VAL A 1 160 ? -5.468 -4.067 18.882 1.00 95.69 160 VAL A CA 1
ATOM 1266 C C . VAL A 1 160 ? -5.385 -5.436 18.192 1.00 95.69 160 VAL A C 1
ATOM 1268 O O . VAL A 1 160 ? -4.543 -5.645 17.317 1.00 95.69 160 VAL A O 1
ATOM 1271 N N . PRO A 1 161 ? -6.268 -6.396 18.531 1.00 92.94 161 PRO A N 1
ATOM 1272 C CA . PRO A 1 161 ? -6.171 -7.768 18.021 1.00 92.94 161 PRO A CA 1
ATOM 1273 C C . PRO A 1 161 ? -6.412 -7.873 16.508 1.00 92.94 161 PRO A C 1
ATOM 1275 O O . PRO A 1 161 ? -5.974 -8.824 15.865 1.00 92.94 161 PRO A O 1
ATOM 1278 N N . ARG A 1 162 ? -7.106 -6.897 15.909 1.00 96.00 162 ARG A N 1
ATOM 1279 C CA . ARG A 1 162 ? -7.356 -6.823 14.462 1.00 96.00 162 ARG A CA 1
ATOM 1280 C C . ARG A 1 162 ? -6.275 -6.014 13.749 1.00 96.00 162 ARG A C 1
ATOM 1282 O O . ARG A 1 162 ? -6.590 -5.066 13.034 1.00 96.00 162 ARG A O 1
ATOM 1289 N N . CYS A 1 163 ? -5.012 -6.383 13.924 1.00 96.50 163 CYS A N 1
ATOM 1290 C CA . CYS A 1 163 ? -3.908 -5.762 13.199 1.00 96.50 163 CYS A CA 1
ATOM 1291 C C . CYS A 1 163 ? -3.049 -6.780 12.443 1.00 96.50 163 CYS A C 1
ATOM 1293 O O . CYS A 1 163 ? -2.943 -7.945 12.822 1.00 96.50 163 CYS A O 1
ATOM 1295 N N . VAL A 1 164 ? -2.445 -6.326 11.347 1.00 96.38 164 VAL A N 1
ATOM 1296 C CA . VAL A 1 164 ? -1.516 -7.097 10.522 1.00 96.38 164 VAL A CA 1
ATOM 1297 C C . VAL A 1 164 ? -0.338 -6.202 10.162 1.00 96.38 164 VAL A C 1
ATOM 1299 O O . VAL A 1 164 ? -0.502 -5.176 9.505 1.00 96.38 164 VAL A O 1
ATOM 1302 N N . PHE A 1 165 ? 0.857 -6.617 10.567 1.00 96.19 165 PHE A N 1
ATOM 1303 C CA . PHE A 1 165 ? 2.112 -6.028 10.112 1.00 96.19 165 PHE A CA 1
ATOM 1304 C C . PHE A 1 165 ? 2.589 -6.816 8.900 1.00 96.19 165 PHE A C 1
ATOM 1306 O O . PHE A 1 165 ? 2.732 -8.036 8.977 1.00 96.19 165 PHE A O 1
ATOM 1313 N N . THR A 1 166 ? 2.787 -6.136 7.777 1.00 94.88 166 THR A N 1
ATOM 1314 C CA . THR A 1 166 ? 3.040 -6.784 6.486 1.00 94.88 166 THR A CA 1
ATOM 1315 C C . THR A 1 166 ? 4.341 -6.298 5.851 1.00 94.88 166 THR A C 1
ATOM 1317 O O . THR A 1 166 ? 5.040 -5.447 6.400 1.00 94.88 166 THR A O 1
ATOM 1320 N N . THR A 1 167 ? 4.705 -6.893 4.721 1.00 93.69 167 THR A N 1
ATOM 1321 C CA . THR A 1 167 ? 5.866 -6.508 3.914 1.00 93.69 167 THR A CA 1
ATOM 1322 C C . THR A 1 167 ? 5.587 -5.232 3.122 1.00 93.69 167 THR A C 1
ATOM 1324 O O . THR A 1 167 ? 4.458 -4.749 3.055 1.00 93.69 167 THR A O 1
ATOM 1327 N N . ASN A 1 168 ? 6.611 -4.688 2.472 1.00 94.25 168 ASN A N 1
ATOM 1328 C CA . ASN A 1 168 ? 6.430 -3.628 1.485 1.00 94.25 168 ASN A CA 1
ATOM 1329 C C . ASN A 1 168 ? 7.160 -4.001 0.179 1.00 94.25 168 ASN A C 1
ATOM 1331 O O . ASN A 1 168 ? 8.388 -4.107 0.201 1.00 94.25 168 ASN A O 1
ATOM 1335 N N . PRO A 1 169 ? 6.453 -4.217 -0.946 1.00 95.06 169 PRO A N 1
ATOM 1336 C CA . PRO A 1 169 ? 5.002 -4.083 -1.121 1.00 95.06 169 PRO A CA 1
ATOM 1337 C C . PRO A 1 169 ? 4.199 -5.170 -0.393 1.00 95.06 169 PRO A C 1
ATOM 1339 O O . PRO A 1 169 ? 4.758 -6.142 0.128 1.00 95.06 169 PRO A O 1
ATOM 1342 N N . CYS A 1 170 ? 2.876 -5.026 -0.402 1.00 94.31 170 CYS A N 1
ATOM 1343 C CA . CYS A 1 170 ? 1.954 -6.079 -0.001 1.00 94.31 170 CYS A CA 1
ATOM 1344 C C . CYS A 1 170 ? 0.743 -6.180 -0.936 1.00 94.31 170 CYS A C 1
ATOM 1346 O O . CYS A 1 170 ? 0.404 -5.257 -1.681 1.00 94.31 170 CYS A O 1
ATOM 1348 N N . ARG A 1 171 ? 0.076 -7.331 -0.871 1.00 94.06 171 ARG A N 1
ATOM 1349 C CA . ARG A 1 171 ? -1.154 -7.625 -1.602 1.00 94.06 171 ARG A CA 1
ATOM 1350 C C . ARG A 1 171 ? -2.297 -7.799 -0.616 1.00 94.06 171 ARG A C 1
ATOM 1352 O O . ARG A 1 171 ? -2.182 -8.534 0.362 1.00 94.06 171 ARG A O 1
ATOM 1359 N N . MET A 1 172 ? -3.407 -7.138 -0.897 1.00 93.88 172 MET A N 1
ATOM 1360 C CA . MET A 1 172 ? -4.629 -7.193 -0.114 1.00 93.88 172 MET A CA 1
ATOM 1361 C C . MET A 1 172 ? -5.778 -7.622 -1.020 1.00 93.88 172 MET A C 1
ATOM 1363 O O . MET A 1 172 ? -5.962 -7.095 -2.114 1.00 93.88 172 MET A O 1
ATOM 1367 N N . GLN A 1 173 ? -6.553 -8.600 -0.566 1.00 92.38 173 GLN A N 1
ATOM 1368 C CA . GLN A 1 173 ? -7.718 -9.094 -1.287 1.00 92.38 173 GLN A CA 1
ATOM 1369 C C . GLN A 1 173 ? -8.982 -8.702 -0.529 1.00 92.38 173 GLN A C 1
ATOM 1371 O O . GLN A 1 173 ? -9.152 -9.071 0.634 1.00 92.38 173 GLN A O 1
ATOM 1376 N N . TYR A 1 174 ? -9.876 -7.980 -1.198 1.00 92.25 174 TYR A N 1
ATOM 1377 C CA . TYR A 1 174 ? -11.191 -7.638 -0.669 1.00 92.25 174 TYR A CA 1
ATOM 1378 C C . TYR A 1 174 ? -12.272 -8.210 -1.581 1.00 92.25 174 TYR A C 1
ATOM 1380 O O . TYR A 1 174 ? -12.491 -7.709 -2.678 1.00 92.25 174 TYR A O 1
ATOM 1388 N N . CYS A 1 175 ? -12.978 -9.243 -1.121 1.00 90.94 175 CYS A N 1
ATOM 1389 C CA . CYS A 1 175 ? -13.995 -9.933 -1.921 1.00 90.94 175 CYS A CA 1
ATOM 1390 C C . CYS A 1 175 ? -13.430 -10.369 -3.288 1.00 90.94 175 CYS A C 1
ATOM 1392 O O . CYS A 1 175 ? -12.567 -11.246 -3.332 1.00 90.94 175 CYS A O 1
ATOM 1394 N N . THR A 1 176 ? -13.895 -9.762 -4.384 1.00 90.44 176 THR A N 1
ATOM 1395 C CA . THR A 1 176 ? -13.407 -10.049 -5.743 1.00 90.44 176 THR A CA 1
ATOM 1396 C C . THR A 1 176 ? -12.274 -9.129 -6.197 1.00 90.44 176 THR A C 1
ATOM 1398 O O . THR A 1 176 ? -11.687 -9.364 -7.250 1.00 90.44 176 THR A O 1
ATOM 1401 N N . GLN A 1 177 ? -11.944 -8.105 -5.409 1.00 91.38 177 GLN A N 1
ATOM 1402 C CA . GLN A 1 177 ? -10.982 -7.068 -5.756 1.00 91.38 177 GLN A CA 1
ATOM 1403 C C . GLN A 1 177 ? -9.580 -7.402 -5.258 1.00 91.38 177 GLN A C 1
ATOM 1405 O O . GLN A 1 177 ? -9.375 -7.800 -4.105 1.00 91.38 177 GLN A O 1
ATOM 1410 N N . GLN A 1 178 ? -8.612 -7.187 -6.140 1.00 92.44 178 GLN A N 1
ATOM 1411 C CA . GLN A 1 178 ? -7.191 -7.342 -5.867 1.00 92.44 178 GLN A CA 1
ATOM 1412 C C . GLN A 1 178 ? -6.535 -5.968 -5.732 1.00 92.44 178 GLN A C 1
ATOM 1414 O O . GLN A 1 178 ? -6.607 -5.154 -6.651 1.00 92.44 178 GLN A O 1
ATOM 1419 N N . ILE A 1 179 ? -5.906 -5.718 -4.584 1.00 95.12 179 ILE A N 1
ATOM 1420 C CA . ILE A 1 179 ? -5.309 -4.431 -4.223 1.00 95.12 179 ILE A CA 1
ATOM 1421 C C . ILE A 1 179 ? -3.813 -4.631 -3.973 1.00 95.12 179 ILE A C 1
ATOM 1423 O O . ILE A 1 179 ? -3.428 -5.382 -3.076 1.00 95.12 179 ILE A O 1
ATOM 1427 N N . HIS A 1 180 ? -2.961 -3.961 -4.742 1.00 95.62 180 HIS A N 1
ATOM 1428 C CA . HIS A 1 180 ? -1.512 -3.973 -4.550 1.00 95.62 180 HIS A CA 1
ATOM 1429 C C . HIS A 1 180 ? -1.071 -2.653 -3.913 1.00 95.62 180 HIS A C 1
ATOM 1431 O O . HIS A 1 180 ? -1.453 -1.583 -4.375 1.00 95.62 180 HIS A O 1
ATOM 1437 N N . ILE A 1 181 ? -0.287 -2.717 -2.842 1.00 96.88 181 ILE A N 1
ATOM 1438 C CA . ILE A 1 181 ? 0.115 -1.550 -2.058 1.00 96.88 181 ILE A CA 1
ATOM 1439 C C . ILE A 1 181 ? 1.639 -1.497 -2.011 1.00 96.88 181 ILE A C 1
ATOM 1441 O O . ILE A 1 181 ? 2.286 -2.466 -1.616 1.00 96.88 181 ILE A O 1
ATOM 1445 N N . LEU A 1 182 ? 2.207 -0.360 -2.399 1.00 96.19 182 LEU A N 1
ATOM 1446 C CA . LEU A 1 182 ? 3.636 -0.080 -2.355 1.00 96.19 182 LEU A CA 1
ATOM 1447 C C . LEU A 1 182 ? 3.869 1.265 -1.672 1.00 96.19 182 LEU A C 1
ATOM 1449 O O . LEU A 1 182 ? 3.269 2.270 -2.045 1.00 96.19 182 LEU A O 1
ATOM 1453 N N . ARG A 1 183 ? 4.819 1.294 -0.738 1.00 94.56 183 ARG A N 1
ATOM 1454 C CA . ARG A 1 183 ? 5.364 2.529 -0.170 1.00 94.56 183 ARG A CA 1
ATOM 1455 C C . ARG A 1 183 ? 6.792 2.744 -0.678 1.00 94.56 183 ARG A C 1
ATOM 1457 O O . ARG A 1 183 ? 7.678 1.932 -0.404 1.00 94.56 183 ARG A O 1
ATOM 1464 N N . ALA A 1 184 ? 7.041 3.816 -1.426 1.00 92.06 184 ALA A N 1
ATOM 1465 C CA . ALA A 1 184 ? 8.366 4.122 -1.979 1.00 92.06 184 ALA A CA 1
ATOM 1466 C C . ALA A 1 184 ? 8.578 5.630 -2.141 1.00 92.06 184 ALA A C 1
ATOM 1468 O O . ALA A 1 184 ? 7.629 6.337 -2.426 1.00 92.06 184 ALA A O 1
ATOM 1469 N N . ASP A 1 185 ? 9.808 6.129 -1.999 1.00 89.94 185 ASP A N 1
ATOM 1470 C CA . ASP A 1 185 ? 10.101 7.559 -2.180 1.00 89.94 185 ASP A CA 1
ATOM 1471 C C . ASP A 1 185 ? 10.695 7.866 -3.556 1.00 89.94 185 ASP A C 1
ATOM 1473 O O . ASP A 1 185 ? 11.741 7.329 -3.956 1.00 89.94 185 ASP A O 1
ATOM 1477 N N . GLY A 1 186 ? 10.046 8.800 -4.249 1.00 87.81 186 GLY A N 1
ATOM 1478 C CA . GLY A 1 186 ? 10.494 9.392 -5.500 1.00 87.81 186 GLY A CA 1
ATOM 1479 C C . GLY A 1 186 ? 10.502 8.423 -6.674 1.00 87.81 186 GLY A C 1
ATOM 1480 O O . GLY A 1 186 ? 11.269 8.639 -7.609 1.00 87.81 186 GLY A O 1
ATOM 1481 N N . LEU A 1 187 ? 9.699 7.360 -6.640 1.00 90.50 187 LEU A N 1
ATOM 1482 C CA . LEU A 1 187 ? 9.640 6.359 -7.704 1.00 90.50 187 LEU A CA 1
ATOM 1483 C C . LEU A 1 187 ? 9.131 6.970 -9.014 1.00 90.50 187 LEU A C 1
ATOM 1485 O O . LEU A 1 187 ? 9.693 6.690 -10.075 1.00 90.50 187 LEU A O 1
ATOM 1489 N N . MET A 1 188 ? 8.146 7.872 -8.940 1.00 90.25 188 MET A N 1
ATOM 1490 C CA . MET A 1 188 ? 7.636 8.579 -10.120 1.00 90.25 188 MET A CA 1
ATOM 1491 C C . MET A 1 188 ? 8.733 9.436 -10.764 1.00 90.25 188 MET A C 1
ATOM 1493 O O . MET A 1 188 ? 9.000 9.323 -11.958 1.00 90.25 188 MET A O 1
ATOM 1497 N N . LYS A 1 189 ? 9.430 10.246 -9.955 1.00 88.56 189 LYS A N 1
ATOM 1498 C CA . LYS A 1 189 ? 10.532 11.110 -10.413 1.00 88.56 189 LYS A CA 1
ATOM 1499 C C . LYS A 1 189 ? 11.705 10.302 -10.958 1.00 88.56 189 LYS A C 1
ATOM 1501 O O . LYS A 1 189 ? 12.258 10.648 -11.994 1.00 88.56 189 LYS A O 1
ATOM 1506 N N . LYS A 1 190 ? 12.068 9.207 -10.282 1.00 90.38 190 LYS A N 1
ATOM 1507 C CA . LYS A 1 190 ? 13.085 8.2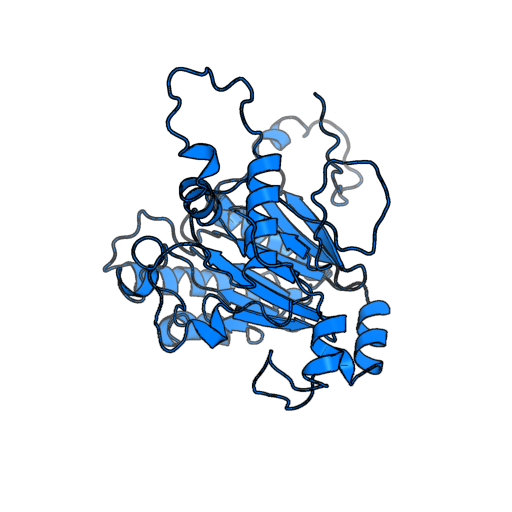65 -10.760 1.00 90.38 190 LYS A CA 1
ATOM 1508 C C . LYS A 1 190 ? 12.690 7.724 -12.127 1.00 90.38 190 LYS A C 1
ATOM 1510 O O . LYS A 1 190 ? 13.487 7.825 -13.038 1.00 90.38 190 LYS A O 1
ATOM 1515 N N . THR A 1 191 ? 11.461 7.251 -12.303 1.00 89.75 191 THR A N 1
ATOM 1516 C CA . THR A 1 191 ? 10.987 6.743 -13.601 1.00 89.75 191 THR A CA 1
ATOM 1517 C C . THR A 1 191 ? 11.029 7.819 -14.686 1.00 89.75 191 THR A C 1
ATOM 1519 O O . THR A 1 191 ? 11.534 7.562 -15.774 1.00 89.75 191 THR A O 1
ATOM 1522 N N . ALA A 1 192 ? 10.577 9.037 -14.374 1.00 87.50 192 ALA A N 1
ATOM 1523 C CA . ALA A 1 192 ? 10.625 10.168 -15.298 1.00 87.50 192 ALA A CA 1
ATOM 1524 C C . ALA A 1 192 ? 12.064 10.503 -15.732 1.00 87.50 192 ALA A C 1
ATOM 1526 O O . ALA A 1 192 ? 12.311 10.750 -16.905 1.00 87.50 192 ALA A O 1
ATOM 1527 N N . ASN A 1 193 ? 13.049 10.422 -14.832 1.00 86.88 193 ASN A N 1
ATOM 1528 C CA . ASN A 1 193 ? 14.454 10.678 -15.177 1.00 86.88 193 ASN A CA 1
ATOM 1529 C C . ASN A 1 193 ? 15.043 9.671 -16.183 1.00 86.88 193 ASN A C 1
ATOM 1531 O O . ASN A 1 193 ? 16.015 9.997 -16.862 1.00 86.88 193 ASN A O 1
ATOM 1535 N N . TYR A 1 194 ? 14.478 8.463 -16.280 1.00 85.31 194 TYR A N 1
ATOM 1536 C CA . TYR A 1 194 ? 14.882 7.443 -17.257 1.00 85.31 194 TYR A CA 1
ATOM 1537 C C . TYR A 1 194 ? 14.076 7.515 -18.560 1.00 85.31 194 TYR A C 1
ATOM 1539 O O . TYR A 1 194 ? 14.277 6.699 -19.463 1.00 85.31 194 TYR A O 1
ATOM 1547 N N . ASP A 1 195 ? 13.188 8.498 -18.700 1.00 83.56 195 ASP A N 1
ATOM 1548 C CA . ASP A 1 195 ? 12.484 8.732 -19.947 1.00 83.56 195 ASP A CA 1
ATOM 1549 C C . ASP A 1 195 ? 13.410 9.401 -20.973 1.00 83.56 195 ASP A C 1
ATOM 1551 O O . ASP A 1 195 ? 13.805 10.566 -20.870 1.00 83.56 195 ASP A O 1
ATOM 1555 N N . ILE A 1 196 ? 13.737 8.647 -22.021 1.00 81.44 196 ILE A N 1
ATOM 1556 C CA . ILE A 1 196 ? 14.600 9.089 -23.119 1.00 81.44 196 ILE A CA 1
ATOM 1557 C C . ILE A 1 196 ? 14.044 10.303 -23.879 1.00 81.44 196 ILE A C 1
ATOM 1559 O O . ILE A 1 196 ? 14.811 10.991 -24.553 1.00 81.44 196 ILE A O 1
ATOM 1563 N N . ARG A 1 197 ? 12.739 10.596 -23.769 1.00 73.31 197 ARG A N 1
ATOM 1564 C CA . ARG A 1 197 ? 12.132 11.802 -24.355 1.00 73.31 197 ARG A CA 1
ATOM 1565 C C . ARG A 1 197 ? 12.690 13.070 -23.717 1.00 73.31 197 ARG A C 1
ATOM 1567 O O . ARG A 1 197 ? 12.966 14.027 -24.435 1.00 73.31 197 ARG A O 1
ATOM 1574 N N . HIS A 1 198 ? 12.946 13.043 -22.409 1.00 63.25 198 HIS A N 1
ATOM 1575 C CA . HIS A 1 198 ? 13.589 14.144 -21.692 1.00 63.25 198 HIS A CA 1
ATOM 1576 C C . HIS A 1 198 ? 15.103 14.217 -21.955 1.00 63.25 198 HIS A C 1
ATOM 1578 O O . HIS A 1 198 ? 15.702 15.285 -21.842 1.00 63.25 198 HIS A O 1
ATOM 1584 N N . GLY A 1 199 ? 15.726 13.091 -22.321 1.00 50.56 199 GLY A N 1
ATOM 1585 C CA . GLY A 1 199 ? 17.166 12.968 -22.573 1.00 50.56 199 GLY A CA 1
ATOM 1586 C C . GLY A 1 199 ? 17.623 13.240 -24.013 1.00 50.56 199 GLY A C 1
ATOM 1587 O O . GLY A 1 199 ? 18.830 13.227 -24.264 1.00 50.56 199 GLY A O 1
ATOM 1588 N N . SER A 1 200 ? 16.715 13.485 -24.968 1.00 49.69 200 SER A N 1
ATOM 1589 C CA . SER A 1 200 ? 17.100 13.807 -26.350 1.00 49.69 200 SER A CA 1
ATOM 1590 C C . SER A 1 200 ? 17.818 15.157 -26.397 1.00 49.69 200 SER A C 1
ATOM 1592 O O . SER A 1 200 ? 17.220 16.226 -26.292 1.00 49.69 200 SER A O 1
ATOM 1594 N N . MET A 1 201 ? 19.136 15.066 -26.541 1.00 45.06 201 MET A N 1
ATOM 1595 C CA . MET A 1 201 ? 20.149 16.109 -26.467 1.00 45.06 201 MET A CA 1
ATOM 1596 C C . MET A 1 201 ? 20.046 17.153 -27.593 1.00 45.06 201 MET A C 1
ATOM 1598 O O . MET A 1 201 ? 20.943 17.281 -28.413 1.00 45.06 201 MET A O 1
ATOM 1602 N N . ASP A 1 202 ? 18.986 17.953 -27.592 1.00 43.97 202 ASP A N 1
ATOM 1603 C CA . ASP A 1 202 ? 18.899 19.210 -28.335 1.00 43.97 202 ASP A CA 1
ATOM 1604 C C . ASP A 1 202 ? 18.723 20.349 -27.317 1.00 43.97 202 ASP A C 1
ATOM 1606 O O . ASP A 1 202 ? 17.735 21.073 -27.304 1.00 43.97 202 ASP A O 1
ATOM 1610 N N . ARG A 1 203 ? 19.726 20.549 -26.443 1.00 51.44 203 ARG A N 1
ATOM 1611 C CA . ARG A 1 2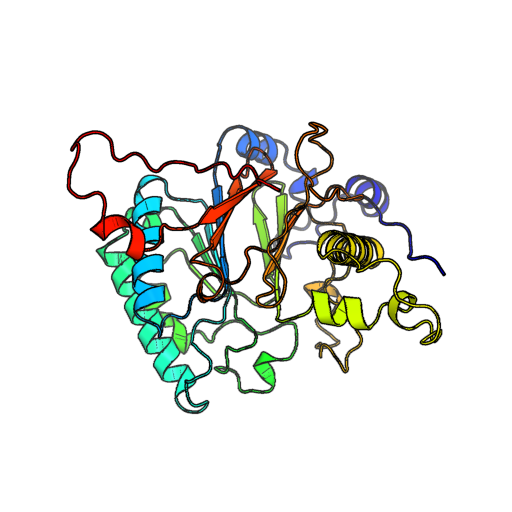03 ? 19.778 21.660 -25.459 1.00 51.44 203 ARG A CA 1
ATOM 1612 C C . ARG A 1 203 ? 19.683 23.067 -26.091 1.00 51.44 203 ARG A C 1
ATOM 1614 O O . ARG A 1 203 ? 19.664 24.059 -25.371 1.00 51.44 203 ARG A O 1
ATOM 1621 N N . LYS A 1 204 ? 19.662 23.160 -27.427 1.00 45.69 204 LYS A N 1
ATOM 1622 C CA . LYS A 1 204 ? 19.473 24.387 -28.217 1.00 45.69 204 LYS A CA 1
ATOM 1623 C C . LYS A 1 204 ? 18.039 24.601 -28.710 1.00 45.69 204 LYS A C 1
ATOM 1625 O O . LYS A 1 204 ? 17.739 25.703 -29.161 1.00 45.69 204 LYS A O 1
ATOM 1630 N N . LYS A 1 205 ? 17.152 23.606 -28.617 1.00 44.50 205 LYS A N 1
ATOM 1631 C CA . LYS A 1 205 ? 15.710 23.840 -28.730 1.00 44.50 205 LYS A CA 1
ATOM 1632 C C . LYS A 1 205 ? 15.201 24.139 -27.331 1.00 44.50 205 LYS A C 1
ATOM 1634 O O . LYS A 1 205 ? 15.226 23.285 -26.453 1.00 44.50 205 LYS A O 1
ATOM 1639 N N . SER A 1 206 ? 14.803 25.387 -27.129 1.00 38.44 206 SER A N 1
ATOM 1640 C CA . SER A 1 206 ? 14.012 25.813 -25.979 1.00 38.44 206 SER A CA 1
ATOM 1641 C C . SER A 1 206 ? 12.945 24.758 -25.644 1.00 38.44 206 SER A C 1
ATOM 1643 O O . SER A 1 206 ? 12.282 24.276 -26.568 1.00 38.44 206 SER A O 1
ATOM 1645 N N . PRO A 1 207 ? 12.738 24.391 -24.364 1.00 47.62 207 PRO A N 1
ATOM 1646 C CA . PRO A 1 207 ? 11.627 23.528 -23.996 1.00 47.62 207 PRO A CA 1
ATOM 1647 C C . PRO A 1 207 ? 10.360 24.352 -24.220 1.00 47.62 207 PRO A C 1
ATOM 1649 O O . PRO A 1 207 ? 9.980 25.176 -23.397 1.00 47.62 207 PRO A O 1
ATOM 1652 N N . THR A 1 208 ? 9.754 24.224 -25.397 1.00 45.38 208 THR A N 1
ATOM 1653 C CA . THR A 1 208 ? 8.585 25.033 -25.771 1.00 45.38 208 THR A CA 1
ATOM 1654 C C . THR A 1 208 ? 7.312 24.535 -25.081 1.00 45.38 208 THR A C 1
ATOM 1656 O O . THR A 1 208 ? 6.264 25.155 -25.208 1.00 45.38 208 THR A O 1
ATOM 1659 N N . VAL A 1 209 ? 7.404 23.446 -24.312 1.00 52.34 209 VAL A N 1
ATOM 1660 C CA . VAL A 1 209 ? 6.335 22.923 -23.466 1.00 52.34 209 VAL A CA 1
ATOM 1661 C C . VAL A 1 209 ? 6.966 22.552 -22.128 1.00 52.34 209 VAL A C 1
ATOM 1663 O O . VAL A 1 209 ? 7.769 21.625 -22.051 1.00 52.34 209 VAL A O 1
ATOM 1666 N N . ILE A 1 210 ? 6.649 23.309 -21.080 1.00 57.72 210 ILE A N 1
ATOM 1667 C CA . ILE A 1 210 ? 6.843 22.842 -19.706 1.00 57.72 210 ILE A CA 1
ATOM 1668 C C . ILE A 1 210 ? 5.884 21.660 -19.574 1.00 57.72 210 ILE A C 1
ATOM 1670 O O . ILE A 1 210 ? 4.671 21.868 -19.624 1.00 57.72 210 ILE A O 1
ATOM 1674 N N . GLU A 1 211 ? 6.402 20.431 -19.524 1.00 63.34 211 GLU A N 1
ATOM 1675 C CA . GLU A 1 211 ? 5.543 19.272 -19.286 1.00 63.34 211 GLU A CA 1
ATOM 1676 C C . GLU A 1 211 ? 4.820 19.473 -17.959 1.00 63.34 211 GLU A C 1
ATOM 1678 O O . GLU A 1 211 ? 5.437 19.781 -16.936 1.00 63.34 211 GLU A O 1
ATOM 1683 N N . SER A 1 212 ? 3.495 19.364 -18.006 1.00 78.12 212 SER A N 1
ATOM 1684 C CA . SER A 1 212 ? 2.677 19.473 -16.810 1.00 78.12 212 SER A CA 1
ATOM 1685 C C . SER A 1 212 ? 2.888 18.237 -15.933 1.00 78.12 212 SER A C 1
ATOM 1687 O O . SER A 1 212 ? 3.144 17.146 -16.449 1.00 78.12 212 SER A O 1
ATOM 1689 N N . ASP A 1 213 ? 2.738 18.379 -14.613 1.00 78.19 213 ASP A N 1
ATOM 1690 C CA . ASP A 1 213 ? 2.782 17.230 -13.696 1.00 78.19 213 ASP A CA 1
ATOM 1691 C C . ASP A 1 213 ? 1.799 16.126 -14.141 1.00 78.19 213 ASP A C 1
ATOM 1693 O O . ASP A 1 213 ? 2.123 14.940 -14.077 1.00 78.19 213 ASP A O 1
ATOM 1697 N N . ASP A 1 214 ? 0.644 16.507 -14.700 1.00 81.81 214 ASP A N 1
ATOM 1698 C CA . ASP A 1 214 ? -0.364 15.589 -15.245 1.00 81.81 214 ASP A CA 1
ATOM 1699 C C . ASP A 1 214 ? 0.183 14.715 -16.387 1.00 81.81 214 ASP A C 1
ATOM 1701 O O . ASP A 1 214 ? -0.185 13.544 -16.501 1.00 81.81 214 ASP A O 1
ATOM 1705 N N . ASP A 1 215 ? 1.064 15.242 -17.238 1.00 84.12 215 ASP A N 1
ATOM 1706 C CA . ASP A 1 215 ? 1.642 14.481 -18.350 1.00 84.12 215 ASP A CA 1
ATOM 1707 C C . ASP A 1 215 ? 2.720 13.507 -17.870 1.00 84.12 215 ASP A C 1
ATOM 1709 O O . ASP A 1 215 ? 2.773 12.365 -18.342 1.00 84.12 215 ASP A O 1
ATOM 1713 N N . ILE A 1 216 ? 3.501 13.899 -16.859 1.00 87.00 216 ILE A N 1
ATOM 1714 C CA . ILE A 1 216 ? 4.458 13.013 -16.181 1.00 87.00 216 ILE A CA 1
ATOM 1715 C C . ILE A 1 216 ? 3.711 11.847 -15.526 1.00 87.00 216 ILE A C 1
ATOM 1717 O O . ILE A 1 216 ? 4.095 10.690 -15.705 1.00 87.00 216 ILE A O 1
ATOM 1721 N N . ILE A 1 217 ? 2.607 12.125 -14.826 1.00 88.75 217 ILE A N 1
ATOM 1722 C CA . ILE A 1 217 ? 1.794 11.094 -14.168 1.00 88.75 217 ILE A CA 1
ATOM 1723 C C . ILE A 1 217 ? 1.173 10.147 -15.208 1.00 88.75 217 ILE A C 1
ATOM 1725 O O . ILE A 1 217 ? 1.256 8.927 -15.052 1.00 88.75 217 ILE A O 1
ATOM 1729 N N . LYS A 1 218 ? 0.612 10.666 -16.313 1.00 88.69 218 LYS A N 1
ATOM 1730 C CA . LYS A 1 218 ? 0.085 9.832 -17.417 1.00 88.69 218 LYS A CA 1
ATOM 1731 C C . LYS A 1 218 ? 1.157 8.910 -17.996 1.00 88.69 218 LYS A C 1
ATOM 1733 O O . LYS A 1 218 ? 0.910 7.722 -18.205 1.00 88.69 218 LYS A O 1
ATOM 1738 N N . ASN A 1 219 ? 2.345 9.451 -18.259 1.00 89.25 219 ASN A N 1
ATOM 1739 C CA . ASN A 1 219 ? 3.479 8.695 -18.785 1.00 89.25 219 ASN A CA 1
ATOM 1740 C C . ASN A 1 219 ? 3.950 7.620 -17.796 1.00 89.25 219 ASN A C 1
ATOM 1742 O O . ASN A 1 219 ? 4.236 6.489 -18.201 1.00 89.25 219 ASN A O 1
ATOM 1746 N N . TYR A 1 220 ? 3.982 7.948 -16.504 1.00 91.31 220 TYR A N 1
ATOM 1747 C CA . TYR A 1 220 ? 4.326 7.023 -15.433 1.00 91.31 220 TYR A CA 1
ATOM 1748 C C . TYR A 1 220 ? 3.339 5.851 -15.357 1.00 91.31 220 TYR A C 1
ATOM 1750 O O . TYR A 1 220 ? 3.758 4.696 -15.444 1.00 91.31 220 TYR A O 1
ATOM 1758 N N . ILE A 1 221 ? 2.032 6.129 -15.311 1.00 91.50 221 ILE A N 1
ATOM 1759 C CA . ILE A 1 221 ? 0.990 5.090 -15.274 1.00 91.50 221 ILE A CA 1
ATOM 1760 C C . ILE A 1 221 ? 1.058 4.207 -16.518 1.00 91.50 221 ILE A C 1
ATOM 1762 O O . ILE A 1 221 ? 1.079 2.985 -16.401 1.00 91.50 221 ILE A O 1
ATOM 1766 N N . LYS A 1 222 ? 1.183 4.799 -17.711 1.00 90.69 222 LYS A N 1
ATOM 1767 C CA . LYS A 1 222 ? 1.322 4.031 -18.954 1.00 90.69 222 LYS A CA 1
ATOM 1768 C C . LYS A 1 222 ? 2.535 3.098 -18.922 1.00 90.69 222 LYS A C 1
ATOM 1770 O O . LYS A 1 222 ? 2.475 1.988 -19.451 1.00 90.69 222 LYS A O 1
ATOM 1775 N N . THR A 1 223 ? 3.629 3.533 -18.298 1.00 92.69 223 THR A N 1
ATOM 1776 C CA . THR A 1 223 ? 4.832 2.711 -18.126 1.00 92.69 223 THR A CA 1
ATOM 1777 C C . THR A 1 223 ? 4.562 1.533 -17.192 1.00 92.69 223 THR A C 1
ATOM 1779 O O . THR A 1 223 ? 4.890 0.405 -17.555 1.00 92.69 223 THR A O 1
ATOM 1782 N N . LEU A 1 224 ? 3.908 1.763 -16.049 1.00 93.31 224 LEU A N 1
ATOM 1783 C CA . LEU A 1 224 ? 3.508 0.702 -15.115 1.00 93.31 224 LEU A CA 1
ATOM 1784 C C . LEU A 1 224 ? 2.564 -0.314 -15.769 1.00 93.31 224 LEU A C 1
ATOM 1786 O O . LEU A 1 224 ? 2.783 -1.517 -15.650 1.00 93.31 224 LEU A O 1
ATOM 1790 N N . GLU A 1 225 ? 1.557 0.157 -16.508 1.00 93.00 225 GLU A N 1
ATOM 1791 C CA . GLU A 1 225 ? 0.605 -0.698 -17.226 1.00 93.00 225 GLU A CA 1
ATOM 1792 C C . GLU A 1 225 ? 1.290 -1.544 -18.303 1.00 93.00 225 GLU A C 1
ATOM 1794 O O . GLU A 1 225 ? 0.969 -2.715 -18.487 1.00 93.00 225 GLU A O 1
ATOM 1799 N N . SER A 1 226 ? 2.231 -0.955 -19.043 1.00 93.06 226 SER A N 1
ATOM 1800 C CA . SER A 1 226 ? 2.933 -1.646 -20.129 1.00 93.06 226 SER A CA 1
ATOM 1801 C C . SER A 1 226 ? 3.937 -2.666 -19.595 1.00 93.06 226 SER A C 1
ATOM 1803 O O . SER A 1 226 ? 4.021 -3.776 -20.107 1.00 93.06 226 SER A O 1
ATOM 1805 N N . GLN A 1 227 ? 4.700 -2.307 -18.559 1.00 92.38 227 GLN A N 1
ATOM 1806 C CA . GLN A 1 227 ? 5.707 -3.193 -17.968 1.00 92.38 227 GLN A CA 1
ATOM 1807 C C . GLN A 1 227 ? 5.100 -4.232 -17.020 1.00 92.38 227 GLN A C 1
ATOM 1809 O O . GLN A 1 227 ? 5.751 -5.227 -16.719 1.00 92.38 227 GLN A O 1
ATOM 1814 N N . SER A 1 228 ? 3.873 -4.006 -16.533 1.00 92.94 228 SER A N 1
ATOM 1815 C CA . SER A 1 228 ? 3.217 -4.835 -15.513 1.00 92.94 228 SER A CA 1
ATOM 1816 C C . SER A 1 228 ? 4.121 -5.117 -14.304 1.00 92.94 228 SER A C 1
ATOM 1818 O O . SER A 1 228 ? 4.099 -6.198 -13.719 1.00 92.94 228 SER A O 1
ATOM 1820 N N . HIS A 1 229 ? 4.920 -4.129 -13.901 1.00 93.50 229 HIS A N 1
ATOM 1821 C CA . HIS A 1 229 ? 5.852 -4.238 -12.785 1.00 93.50 229 HIS A CA 1
ATOM 1822 C C . HIS A 1 229 ? 5.894 -2.925 -12.008 1.00 93.50 229 HIS A C 1
ATOM 1824 O O . HIS A 1 229 ? 5.882 -1.850 -12.604 1.00 93.50 229 HIS A O 1
ATOM 1830 N N . LEU A 1 230 ? 5.958 -3.011 -10.678 1.00 93.06 230 LEU A N 1
ATOM 1831 C CA . LEU A 1 230 ? 5.988 -1.835 -9.806 1.00 93.06 230 LEU A CA 1
ATOM 1832 C C . LEU A 1 230 ? 7.274 -1.011 -9.963 1.00 93.06 230 LEU A C 1
ATOM 1834 O O . LEU A 1 230 ? 7.237 0.205 -9.814 1.00 93.06 230 LEU A O 1
ATOM 1838 N N . ILE A 1 231 ? 8.405 -1.660 -10.250 1.00 93.00 231 ILE A N 1
ATOM 1839 C CA . ILE A 1 231 ? 9.719 -1.014 -10.370 1.00 93.00 231 ILE A CA 1
ATOM 1840 C C . ILE A 1 231 ? 10.157 -0.975 -11.835 1.00 93.00 231 ILE A C 1
ATOM 1842 O O . ILE A 1 231 ? 10.604 -1.963 -12.403 1.00 93.00 231 ILE A O 1
ATOM 1846 N N . THR A 1 232 ? 10.051 0.192 -12.456 1.00 91.50 232 THR A N 1
ATOM 1847 C CA . THR A 1 232 ? 10.358 0.409 -13.883 1.00 91.50 232 THR A CA 1
ATOM 1848 C C . THR A 1 232 ? 11.746 1.012 -14.110 1.00 91.50 232 THR A C 1
ATOM 1850 O O . THR A 1 232 ? 12.062 1.477 -15.203 1.00 91.50 232 THR A O 1
ATOM 1853 N N . VAL A 1 233 ? 12.579 1.017 -13.070 1.00 91.75 233 VAL A N 1
ATOM 1854 C CA . VAL A 1 233 ? 13.934 1.579 -13.063 1.00 91.75 233 VAL A CA 1
ATOM 1855 C C . VAL A 1 233 ? 14.963 0.482 -12.779 1.00 91.75 233 VAL A C 1
ATOM 1857 O O . VAL A 1 233 ? 14.602 -0.553 -12.212 1.00 91.75 233 VAL A O 1
ATOM 1860 N N . PRO A 1 234 ? 16.240 0.670 -13.150 1.00 91.12 234 PRO A N 1
ATOM 1861 C CA . PRO A 1 234 ? 17.247 -0.358 -12.939 1.00 91.12 234 PRO A CA 1
ATOM 1862 C C . PRO A 1 234 ? 17.651 -0.505 -11.458 1.00 91.12 234 PRO A C 1
ATOM 1864 O O . PRO A 1 234 ? 17.307 0.305 -10.592 1.00 91.12 234 PRO A O 1
ATOM 1867 N N . LEU A 1 235 ? 18.381 -1.589 -11.171 1.00 90.69 235 LEU A N 1
ATOM 1868 C CA . LEU A 1 235 ? 18.753 -2.028 -9.817 1.00 90.69 235 LEU A CA 1
ATOM 1869 C C . LEU A 1 235 ? 19.622 -1.025 -9.045 1.00 90.69 235 LEU A C 1
ATOM 1871 O O . LEU A 1 235 ? 19.585 -1.004 -7.819 1.00 90.69 235 LEU A O 1
ATOM 1875 N N . ASP A 1 236 ? 20.408 -0.213 -9.747 1.00 89.50 236 ASP A N 1
ATOM 1876 C CA . ASP A 1 236 ? 21.238 0.847 -9.167 1.00 89.50 236 ASP A CA 1
ATOM 1877 C C . ASP A 1 236 ? 20.393 1.982 -8.566 1.00 89.50 236 ASP A C 1
ATOM 1879 O O . ASP A 1 236 ? 20.782 2.593 -7.572 1.00 89.50 236 ASP A O 1
ATOM 1883 N N . VAL A 1 237 ? 19.210 2.229 -9.131 1.00 89.88 237 VAL A N 1
ATOM 1884 C CA . VAL A 1 237 ? 18.259 3.252 -8.669 1.00 89.88 237 VAL A CA 1
ATOM 1885 C C . VAL A 1 237 ? 17.315 2.713 -7.606 1.00 89.88 237 VAL A C 1
ATOM 1887 O O . VAL A 1 237 ? 16.983 3.408 -6.638 1.00 89.88 237 VAL A O 1
ATOM 1890 N N . CYS A 1 238 ? 16.821 1.496 -7.823 1.00 90.25 238 CYS A N 1
ATOM 1891 C CA . CYS A 1 238 ? 15.929 0.806 -6.909 1.00 90.25 238 CYS A CA 1
ATOM 1892 C C . CYS A 1 238 ? 16.428 -0.628 -6.703 1.00 90.25 238 CYS A C 1
ATOM 1894 O O . CYS A 1 238 ? 16.082 -1.524 -7.478 1.00 90.25 238 CYS A O 1
ATOM 1896 N N . PRO A 1 239 ? 17.249 -0.852 -5.663 1.00 91.00 239 PRO A N 1
ATOM 1897 C CA . PRO A 1 239 ? 17.736 -2.179 -5.329 1.00 91.00 239 PRO A CA 1
ATOM 1898 C C . PRO A 1 239 ? 16.583 -3.130 -5.015 1.00 91.00 239 PRO A C 1
ATOM 1900 O O . PRO A 1 239 ? 15.692 -2.812 -4.220 1.00 91.00 239 PRO A O 1
ATOM 1903 N N . THR A 1 240 ? 16.624 -4.323 -5.608 1.00 91.50 240 THR A N 1
ATOM 1904 C CA . THR A 1 240 ? 15.638 -5.370 -5.341 1.00 91.50 240 THR A CA 1
ATOM 1905 C C . THR A 1 240 ? 16.290 -6.720 -5.072 1.00 91.50 240 THR A C 1
ATOM 1907 O O . THR A 1 240 ? 17.323 -7.063 -5.650 1.00 91.50 240 THR A O 1
ATOM 1910 N N . TYR A 1 241 ? 15.679 -7.511 -4.191 1.00 90.88 241 TYR A N 1
ATOM 1911 C CA . TYR A 1 241 ? 16.067 -8.897 -3.970 1.00 90.88 241 TYR A CA 1
ATOM 1912 C C . TYR A 1 241 ? 15.640 -9.746 -5.167 1.00 90.88 241 TYR A C 1
ATOM 1914 O O . TYR A 1 241 ? 14.452 -10.015 -5.347 1.00 90.88 241 TYR A O 1
ATOM 1922 N N . TRP A 1 242 ? 16.611 -10.214 -5.954 1.00 89.25 242 TRP A N 1
ATOM 1923 C CA . TRP A 1 242 ? 16.350 -10.984 -7.176 1.00 89.25 242 TRP A CA 1
ATOM 1924 C C . TRP A 1 242 ? 15.399 -12.177 -7.003 1.00 89.25 242 TRP A C 1
ATOM 1926 O O . TRP A 1 242 ? 14.527 -12.329 -7.853 1.00 89.25 242 TRP A O 1
ATOM 1936 N N . PRO A 1 243 ? 15.479 -12.999 -5.934 1.00 90.44 243 PRO A N 1
ATOM 1937 C CA . PRO A 1 243 ? 14.575 -14.144 -5.794 1.00 90.44 243 PRO A CA 1
ATOM 1938 C C . PRO A 1 243 ? 13.120 -13.743 -5.523 1.00 90.44 243 PRO A C 1
ATOM 1940 O O . PRO A 1 243 ? 12.198 -14.479 -5.862 1.00 90.44 243 PRO A O 1
ATOM 1943 N N . LEU A 1 244 ? 12.901 -12.584 -4.894 1.00 88.19 244 LEU A N 1
ATOM 1944 C CA . LEU A 1 244 ? 11.577 -12.149 -4.446 1.00 88.19 244 LEU A CA 1
ATOM 1945 C C . LEU A 1 244 ? 10.916 -11.189 -5.441 1.00 88.19 244 LEU A C 1
ATOM 1947 O O . LEU A 1 244 ? 9.694 -11.199 -5.581 1.00 88.19 244 LEU A O 1
ATOM 1951 N N . ALA A 1 245 ? 11.702 -10.399 -6.173 1.00 84.31 245 ALA A N 1
ATOM 1952 C CA . ALA A 1 245 ? 11.202 -9.385 -7.097 1.00 84.31 245 ALA A CA 1
ATOM 1953 C C . ALA A 1 245 ? 10.170 -9.908 -8.124 1.00 84.31 245 ALA A C 1
ATOM 1955 O O . ALA A 1 245 ? 9.121 -9.269 -8.254 1.00 84.31 245 ALA A O 1
ATOM 1956 N N . PRO A 1 246 ? 10.365 -11.066 -8.795 1.00 83.88 246 PRO A N 1
ATOM 1957 C CA . PRO A 1 246 ? 9.436 -11.541 -9.822 1.00 83.88 246 PRO A CA 1
ATOM 1958 C C . PRO A 1 246 ? 8.026 -11.836 -9.310 1.00 83.88 246 PRO A C 1
ATOM 1960 O O . PRO A 1 246 ? 7.075 -11.705 -10.072 1.00 83.88 246 PRO A O 1
ATOM 1963 N N . HIS A 1 247 ? 7.863 -12.229 -8.043 1.00 85.00 247 HIS A N 1
ATOM 1964 C CA . HIS A 1 247 ? 6.539 -12.530 -7.494 1.00 85.00 247 HIS A CA 1
ATOM 1965 C C . HIS A 1 247 ? 5.957 -11.340 -6.722 1.00 85.00 247 HIS A C 1
ATOM 1967 O O . HIS A 1 247 ? 4.774 -11.048 -6.867 1.00 85.00 247 HIS A O 1
ATOM 1973 N N . SER A 1 248 ? 6.768 -10.624 -5.932 1.00 89.38 248 SER A N 1
ATOM 1974 C CA . SER A 1 248 ? 6.263 -9.568 -5.047 1.00 89.38 248 SER A CA 1
ATOM 1975 C C . SER A 1 248 ? 6.002 -8.248 -5.766 1.00 89.38 248 SER A C 1
ATOM 1977 O O . SER A 1 248 ? 5.070 -7.544 -5.403 1.00 89.38 248 SER A O 1
ATOM 1979 N N . LEU A 1 249 ? 6.817 -7.890 -6.764 1.00 92.56 249 LEU A N 1
ATOM 1980 C CA . LEU A 1 249 ? 6.741 -6.588 -7.448 1.00 92.56 249 LEU A CA 1
ATOM 1981 C C . LEU A 1 249 ? 5.958 -6.650 -8.766 1.00 92.56 249 LEU A C 1
ATOM 1983 O O . LEU A 1 249 ? 5.743 -5.630 -9.422 1.00 92.56 249 LEU A O 1
ATOM 1987 N N . ASN A 1 250 ? 5.525 -7.847 -9.153 1.00 92.81 250 ASN A N 1
ATOM 1988 C CA . ASN A 1 250 ? 4.778 -8.084 -10.374 1.00 92.81 250 ASN A CA 1
ATOM 1989 C C . ASN A 1 250 ? 3.314 -7.634 -10.238 1.00 92.81 250 ASN A C 1
ATOM 1991 O O . ASN A 1 250 ? 2.648 -7.921 -9.233 1.00 92.81 250 ASN A O 1
ATOM 1995 N N . LEU A 1 251 ? 2.838 -6.944 -11.274 1.00 92.69 251 LEU A N 1
ATOM 1996 C CA . LEU A 1 251 ? 1.455 -6.512 -11.457 1.00 92.69 251 LEU A CA 1
ATOM 1997 C C . LEU A 1 251 ? 0.707 -7.400 -12.454 1.00 92.69 251 LEU A C 1
ATOM 1999 O O . LEU A 1 251 ? -0.424 -7.083 -12.764 1.00 92.69 251 LEU A O 1
ATOM 2003 N N . TYR A 1 252 ? 1.302 -8.470 -12.979 1.00 91.12 252 TYR A N 1
ATOM 2004 C CA . TYR A 1 252 ? 0.646 -9.377 -13.917 1.00 91.12 252 TYR A CA 1
ATOM 2005 C C . TYR A 1 252 ? 0.079 -10.632 -13.225 1.00 91.12 252 TYR A C 1
ATOM 2007 O O . TYR A 1 252 ? 0.840 -11.317 -12.532 1.00 91.12 252 TYR A O 1
ATOM 2015 N N . PRO A 1 253 ? -1.195 -11.013 -13.455 1.00 90.12 253 PRO A N 1
ATOM 2016 C CA . PRO A 1 253 ? -2.247 -10.261 -14.154 1.00 90.12 253 PRO A CA 1
ATOM 2017 C C . PRO A 1 253 ? -2.627 -8.958 -13.437 1.00 90.12 253 PRO A C 1
ATOM 2019 O O . PRO A 1 253 ? -2.541 -8.892 -12.211 1.00 90.12 253 PRO A O 1
ATOM 2022 N N . MET A 1 254 ? -3.080 -7.953 -14.201 1.00 91.00 254 MET A N 1
ATOM 2023 C CA . MET A 1 254 ? -3.345 -6.602 -13.684 1.00 91.00 254 MET A CA 1
ATOM 2024 C C . MET A 1 254 ? -4.363 -6.609 -12.521 1.00 91.00 254 MET A C 1
ATOM 2026 O O . MET A 1 254 ? -5.479 -7.113 -12.704 1.00 91.00 254 MET A O 1
ATOM 2030 N N . PRO A 1 255 ? -4.018 -6.067 -11.333 1.00 92.25 255 PRO A N 1
ATOM 2031 C CA . PRO A 1 255 ? -4.947 -5.957 -10.207 1.00 92.25 255 PRO A CA 1
ATOM 2032 C C . PRO A 1 255 ? -6.059 -4.926 -10.473 1.00 92.25 255 PRO A C 1
ATOM 2034 O O . PRO A 1 255 ? -6.036 -4.197 -11.460 1.00 92.25 255 PRO A O 1
ATOM 2037 N N . ASP A 1 256 ? -7.056 -4.859 -9.585 1.00 91.69 256 ASP A N 1
ATOM 2038 C CA . ASP A 1 256 ? -8.127 -3.853 -9.672 1.00 91.69 256 ASP A CA 1
ATOM 2039 C C . ASP A 1 256 ? -7.659 -2.474 -9.172 1.00 91.69 256 ASP A C 1
ATOM 2041 O O . ASP A 1 256 ? -8.107 -1.444 -9.676 1.00 91.69 256 ASP A O 1
ATOM 2045 N N . LEU A 1 257 ? -6.769 -2.456 -8.175 1.00 93.81 257 LEU A N 1
ATOM 2046 C CA . LEU A 1 257 ? -6.296 -1.245 -7.507 1.00 93.81 257 LEU A CA 1
ATOM 2047 C C . LEU A 1 257 ? -4.799 -1.352 -7.184 1.00 93.81 257 LEU A C 1
ATOM 2049 O O . LEU A 1 257 ? -4.346 -2.353 -6.628 1.00 93.81 257 LEU A O 1
ATOM 2053 N N . VAL A 1 258 ? -4.041 -0.297 -7.471 1.00 95.81 258 VAL A N 1
ATOM 2054 C CA . VAL A 1 258 ? -2.627 -0.142 -7.118 1.00 95.81 258 VAL A CA 1
ATOM 2055 C C . VAL A 1 258 ? -2.440 1.177 -6.370 1.00 95.81 258 VAL A C 1
ATOM 2057 O O . VAL A 1 258 ? -2.596 2.262 -6.926 1.00 95.81 258 VAL A O 1
ATOM 2060 N N . CYS A 1 259 ? -2.081 1.072 -5.095 1.00 95.94 259 CYS A N 1
ATOM 2061 C CA . CYS A 1 259 ? -1.706 2.195 -4.246 1.00 95.94 259 CYS A CA 1
ATOM 2062 C C . CYS A 1 259 ? -0.184 2.347 -4.273 1.00 95.94 259 CYS A C 1
ATOM 2064 O O . CYS A 1 259 ? 0.526 1.472 -3.773 1.00 95.94 259 CYS A O 1
ATOM 2066 N N . ILE A 1 260 ? 0.317 3.455 -4.819 1.00 95.62 260 ILE A N 1
ATOM 2067 C CA . ILE A 1 260 ? 1.741 3.808 -4.773 1.00 95.62 260 ILE A CA 1
ATOM 2068 C C . ILE A 1 260 ? 1.877 5.040 -3.892 1.00 95.62 260 ILE A C 1
ATOM 2070 O O . ILE A 1 260 ? 1.738 6.164 -4.363 1.00 95.62 260 ILE A O 1
ATOM 2074 N N . ALA A 1 261 ? 2.146 4.814 -2.610 1.00 94.69 261 ALA A N 1
ATOM 2075 C CA . ALA A 1 261 ? 2.414 5.879 -1.662 1.00 94.69 261 ALA A CA 1
ATOM 2076 C C . ALA A 1 261 ? 3.825 6.434 -1.901 1.00 94.69 261 ALA A C 1
ATOM 2078 O O . ALA A 1 261 ? 4.827 5.880 -1.429 1.00 94.69 261 ALA A O 1
ATOM 2079 N N . ASP A 1 262 ? 3.886 7.516 -2.677 1.00 92.31 262 ASP A N 1
ATOM 2080 C CA . ASP A 1 262 ? 5.104 8.257 -2.987 1.00 92.31 262 ASP A CA 1
ATOM 2081 C C . ASP A 1 262 ? 5.044 9.651 -2.372 1.00 92.31 262 ASP A C 1
ATOM 2083 O O . ASP A 1 262 ? 4.360 10.549 -2.864 1.00 92.31 262 ASP A O 1
ATOM 2087 N N . ALA A 1 263 ? 5.806 9.829 -1.291 1.00 87.31 263 ALA A N 1
ATOM 2088 C CA . ALA A 1 263 ? 5.859 11.067 -0.525 1.00 87.31 263 ALA A CA 1
ATOM 2089 C C . ALA A 1 263 ? 6.441 12.253 -1.310 1.00 87.31 263 ALA A C 1
ATOM 2091 O O . ALA A 1 263 ? 6.289 13.403 -0.897 1.00 87.31 263 ALA A O 1
ATOM 2092 N N . ASN A 1 264 ? 7.150 11.979 -2.409 1.00 86.12 264 ASN A N 1
ATOM 2093 C CA . ASN A 1 264 ? 7.818 12.983 -3.229 1.00 86.12 264 ASN A CA 1
ATOM 2094 C C . ASN A 1 264 ? 7.081 13.248 -4.548 1.00 86.12 264 ASN A C 1
ATOM 2096 O O . ASN A 1 264 ? 7.525 14.120 -5.309 1.00 86.12 264 ASN A O 1
ATOM 2100 N N . ALA A 1 265 ? 6.011 12.506 -4.830 1.00 85.94 265 ALA A N 1
ATOM 2101 C CA . ALA A 1 265 ? 5.119 12.725 -5.957 1.00 85.94 265 ALA A CA 1
ATOM 2102 C C . ALA A 1 265 ? 3.876 13.517 -5.511 1.00 85.94 265 ALA A C 1
ATOM 2104 O O . ALA A 1 265 ? 3.481 13.427 -4.346 1.00 85.94 265 ALA A O 1
ATOM 2105 N N . PRO A 1 266 ? 3.255 14.297 -6.413 1.00 85.31 266 PRO A N 1
ATOM 2106 C CA . PRO A 1 266 ? 1.954 14.888 -6.141 1.00 85.31 266 PRO A CA 1
ATOM 2107 C C . PRO A 1 266 ? 0.898 13.797 -5.929 1.00 85.31 266 PRO A C 1
ATOM 2109 O O . PRO A 1 266 ? 1.070 12.632 -6.303 1.00 85.31 266 PRO A O 1
ATOM 2112 N N . GLU A 1 267 ? -0.211 14.198 -5.327 1.00 84.44 267 GLU A N 1
ATOM 2113 C CA . GLU A 1 267 ? -1.417 13.386 -5.248 1.00 84.44 267 GLU A CA 1
ATOM 2114 C C . GLU A 1 267 ? -2.008 13.186 -6.646 1.00 84.44 267 GLU A C 1
ATOM 2116 O O . GLU A 1 267 ? -2.122 14.133 -7.430 1.00 84.44 267 GLU A O 1
ATOM 2121 N N . TYR A 1 268 ? -2.373 11.948 -6.965 1.00 84.81 268 TYR A N 1
ATOM 2122 C CA . TYR A 1 268 ? -3.054 11.618 -8.209 1.00 84.81 268 TYR A CA 1
ATOM 2123 C C . TYR A 1 268 ? -3.945 10.399 -8.024 1.00 84.81 268 TYR A C 1
ATOM 2125 O O . TYR A 1 268 ? -3.642 9.503 -7.237 1.00 84.81 268 TYR A O 1
ATOM 2133 N N . SER A 1 269 ? -5.016 10.340 -8.808 1.00 82.31 269 SER A N 1
ATOM 2134 C CA . SER A 1 269 ? -5.901 9.186 -8.893 1.00 82.31 269 SER A CA 1
ATOM 2135 C C . SER A 1 269 ? -6.395 9.009 -10.328 1.00 82.31 269 SER A C 1
ATOM 2137 O O . SER A 1 269 ? -6.809 9.960 -10.998 1.00 82.31 269 SER A O 1
ATOM 2139 N N . THR A 1 270 ? -6.328 7.778 -10.830 1.00 79.12 270 THR A N 1
ATOM 2140 C CA . THR A 1 270 ? -6.943 7.412 -12.110 1.00 79.12 270 THR A CA 1
ATOM 2141 C C . THR A 1 270 ? -8.383 6.977 -11.908 1.00 79.12 270 THR A C 1
ATOM 2143 O O . THR A 1 270 ? -8.716 6.407 -10.870 1.00 79.12 270 THR A O 1
ATOM 2146 N N . ILE A 1 271 ? -9.220 7.133 -12.929 1.00 71.00 271 ILE A N 1
ATOM 2147 C CA . ILE A 1 271 ? -10.540 6.492 -12.949 1.00 71.00 271 ILE A CA 1
ATOM 2148 C C . ILE A 1 271 ? -10.417 5.135 -13.651 1.00 71.00 271 ILE A C 1
ATOM 2150 O O . ILE A 1 271 ? -9.760 5.022 -14.690 1.00 71.00 271 ILE A O 1
ATOM 2154 N N . GLY A 1 272 ? -11.066 4.110 -13.093 1.00 59.06 272 GLY A N 1
ATOM 2155 C CA . GLY A 1 272 ? -11.261 2.833 -13.779 1.00 59.06 272 GLY A CA 1
ATOM 2156 C C . GLY A 1 272 ? -12.137 2.982 -15.031 1.00 59.06 272 GLY A C 1
ATOM 2157 O O . GLY A 1 272 ? -12.885 3.945 -15.185 1.00 59.06 272 GLY A O 1
ATOM 2158 N N . SER A 1 273 ? -12.097 1.999 -15.927 1.00 49.00 273 SER A N 1
ATOM 2159 C CA . SER A 1 273 ? -12.734 2.055 -17.257 1.00 49.00 273 SER A CA 1
ATOM 2160 C C . SER A 1 273 ? -14.269 2.182 -17.273 1.00 49.00 273 SER A C 1
ATOM 2162 O O . SER A 1 273 ? -14.851 2.290 -18.349 1.00 49.00 273 SER A O 1
ATOM 2164 N N . ASN A 1 274 ? -14.936 2.136 -16.116 1.00 47.91 274 ASN A N 1
ATOM 2165 C CA . ASN A 1 274 ? -16.395 2.022 -16.007 1.00 47.91 274 ASN A CA 1
ATOM 2166 C C . ASN A 1 274 ? -17.121 3.357 -15.775 1.00 47.91 274 ASN A C 1
ATOM 2168 O O . ASN A 1 274 ? -18.348 3.366 -15.717 1.00 47.91 274 ASN A O 1
ATOM 2172 N N . HIS A 1 275 ? -16.398 4.474 -15.657 1.00 51.41 275 HIS A N 1
ATOM 2173 C CA . HIS A 1 275 ? -16.990 5.803 -15.497 1.00 51.41 275 HIS A CA 1
ATOM 2174 C C . HIS A 1 275 ? -16.536 6.726 -16.632 1.00 51.41 275 HIS A C 1
ATOM 2176 O O . HIS A 1 275 ? -15.404 7.202 -16.655 1.00 51.41 275 HIS A O 1
ATOM 2182 N N . SER A 1 276 ? -17.439 6.958 -17.587 1.00 43.22 276 SER A N 1
ATOM 2183 C CA . SER A 1 276 ? -17.250 7.827 -18.757 1.00 43.22 276 SER A CA 1
ATOM 2184 C C . SER A 1 276 ? -17.641 9.291 -18.519 1.00 43.22 276 SER A C 1
ATOM 2186 O O . SER A 1 276 ? -17.590 10.094 -19.451 1.00 43.22 276 SER A O 1
ATOM 2188 N N . ASP A 1 277 ? -18.027 9.663 -17.298 1.00 45.25 277 ASP A N 1
ATOM 2189 C CA . ASP A 1 277 ? -18.581 10.990 -17.028 1.00 45.25 277 ASP A CA 1
ATOM 2190 C C . ASP A 1 277 ? -17.477 12.030 -16.782 1.00 45.25 277 ASP A C 1
ATOM 2192 O O . ASP A 1 277 ? -17.045 12.325 -15.671 1.00 45.25 277 ASP A O 1
ATOM 2196 N N . SER A 1 278 ? -16.997 12.550 -17.913 1.00 48.22 278 SER A N 1
ATOM 2197 C CA . SER A 1 278 ? -16.728 13.962 -18.203 1.00 48.22 278 SER A CA 1
ATOM 2198 C C . SER A 1 278 ? -17.108 14.950 -17.083 1.00 48.22 278 SER A C 1
ATOM 2200 O O . SER A 1 278 ? -18.278 15.308 -16.970 1.00 48.22 278 SER A O 1
ATOM 2202 N N . SER A 1 279 ? -16.108 15.489 -16.368 1.00 40.25 279 SER A N 1
ATOM 2203 C CA . SER A 1 279 ? -16.005 16.946 -16.105 1.00 40.25 279 SER A CA 1
ATOM 2204 C C . SER A 1 279 ? -14.777 17.397 -15.295 1.00 40.25 279 SER A C 1
ATOM 2206 O O . SER A 1 279 ? -14.675 18.584 -15.012 1.00 40.25 279 SER A O 1
ATOM 2208 N N . ASN A 1 280 ? -13.831 16.533 -14.914 1.00 41.34 280 ASN A N 1
ATOM 2209 C CA . ASN A 1 280 ? -12.583 16.974 -14.276 1.00 41.34 280 ASN A CA 1
ATOM 2210 C C . ASN A 1 280 ? -11.403 16.158 -14.802 1.00 41.34 280 ASN A C 1
ATOM 2212 O O . ASN A 1 280 ? -11.533 14.948 -14.949 1.00 41.34 280 ASN A O 1
ATOM 2216 N N . SER A 1 281 ? -10.281 16.832 -15.080 1.00 46.75 281 SER A N 1
ATOM 2217 C CA . SER A 1 281 ? -8.979 16.254 -15.453 1.00 46.75 281 SER A CA 1
ATOM 2218 C C . SER A 1 281 ? -8.630 15.053 -14.564 1.00 46.75 281 SER A C 1
ATOM 2220 O O . SER A 1 281 ? -8.073 15.215 -13.481 1.00 46.75 281 SER A O 1
ATOM 2222 N N . LYS A 1 282 ? -9.012 13.844 -14.974 1.00 61.72 282 LYS A N 1
ATOM 2223 C CA . LYS A 1 282 ? -8.627 12.605 -14.305 1.00 61.72 282 LYS A CA 1
ATOM 2224 C C . LYS A 1 282 ? -8.072 11.652 -15.350 1.00 61.72 282 LYS A C 1
ATOM 2226 O O . LYS A 1 282 ? -8.582 11.547 -16.465 1.00 61.72 282 LYS A O 1
ATOM 2231 N N . ILE A 1 283 ? -6.973 11.009 -14.987 1.00 70.88 283 ILE A N 1
ATOM 2232 C CA . ILE A 1 283 ? -6.166 10.187 -15.883 1.00 70.88 283 ILE A CA 1
ATOM 2233 C C . ILE A 1 283 ? -6.879 8.848 -16.089 1.00 70.88 283 ILE A C 1
ATOM 2235 O O . ILE A 1 283 ? -7.304 8.213 -15.124 1.00 70.88 283 ILE A O 1
ATOM 2239 N N . LEU A 1 284 ? -7.041 8.429 -17.345 1.00 71.94 284 LEU A N 1
ATOM 2240 C CA . LEU A 1 284 ? -7.701 7.171 -17.686 1.00 71.94 284 LEU A CA 1
ATOM 2241 C C . LEU A 1 284 ? -6.680 6.029 -17.729 1.00 71.94 284 LEU A C 1
ATOM 2243 O O . LEU A 1 284 ? -5.651 6.149 -18.394 1.00 71.94 284 LEU A O 1
ATOM 2247 N N . SER A 1 285 ? -6.987 4.919 -17.058 1.00 78.75 285 SER A N 1
ATOM 2248 C CA . SER A 1 285 ? -6.231 3.668 -17.181 1.00 78.75 285 SER A CA 1
ATOM 2249 C C . SER A 1 285 ? -6.670 2.885 -18.423 1.00 78.75 285 SER A C 1
ATOM 2251 O O . SER A 1 285 ? -7.865 2.708 -18.672 1.00 78.75 285 SER A O 1
ATOM 2253 N N . SER A 1 286 ? -5.704 2.366 -19.186 1.00 76.38 286 SER A N 1
ATOM 2254 C CA . SER A 1 286 ? -5.975 1.542 -20.376 1.00 76.38 286 SER A CA 1
ATOM 2255 C C . SER A 1 286 ? -6.414 0.122 -19.998 1.00 76.38 286 SER A C 1
ATOM 2257 O O . SER A 1 286 ? -7.191 -0.525 -20.715 1.00 76.38 286 SER A O 1
ATOM 2259 N N . THR A 1 287 ? -5.913 -0.358 -18.858 1.00 79.00 287 THR A N 1
ATOM 2260 C CA . THR A 1 287 ? -6.133 -1.717 -18.349 1.00 79.00 287 THR A CA 1
ATOM 2261 C C . THR A 1 287 ? -7.381 -1.851 -17.476 1.00 79.00 287 THR A C 1
ATOM 2263 O O . THR A 1 287 ? -7.839 -2.967 -17.250 1.00 79.00 287 THR A O 1
ATOM 2266 N N . GLY A 1 288 ? -7.953 -0.729 -17.023 1.00 83.31 288 GLY A N 1
ATOM 2267 C CA . GLY A 1 288 ? -9.074 -0.692 -16.080 1.00 83.31 288 GLY A CA 1
ATOM 2268 C C . GLY A 1 288 ? -8.645 -0.736 -14.608 1.00 83.31 288 GLY A C 1
ATOM 2269 O O . GLY A 1 288 ? -9.508 -0.672 -13.734 1.00 83.31 288 GLY A O 1
ATOM 2270 N N . CYS A 1 289 ? -7.338 -0.807 -14.337 1.00 90.06 289 CYS A N 1
ATOM 2271 C CA . CYS A 1 289 ? -6.758 -0.750 -13.000 1.00 90.06 289 CYS A CA 1
ATOM 2272 C C . CYS A 1 289 ? -6.713 0.685 -12.473 1.00 90.06 289 CYS A C 1
ATOM 2274 O O . CYS A 1 289 ? -6.314 1.613 -13.172 1.00 90.06 289 CYS A O 1
ATOM 2276 N N . ILE A 1 290 ? -7.076 0.871 -11.208 1.00 92.75 290 ILE A N 1
ATOM 2277 C CA . ILE A 1 290 ? -7.011 2.179 -10.562 1.00 92.75 290 ILE A CA 1
ATOM 2278 C C . ILE A 1 290 ? -5.622 2.360 -9.944 1.00 92.75 290 ILE A C 1
ATOM 2280 O O . ILE A 1 290 ? -5.249 1.627 -9.037 1.00 92.75 290 ILE A O 1
ATOM 2284 N N . PHE A 1 291 ? -4.862 3.349 -10.402 1.00 93.56 291 PHE A N 1
ATOM 2285 C CA . PHE A 1 291 ? -3.624 3.806 -9.778 1.00 93.56 291 PHE A CA 1
ATOM 2286 C C . PHE A 1 291 ? -3.891 5.076 -8.978 1.00 93.56 291 PHE A C 1
ATOM 2288 O O . PHE A 1 291 ? -4.495 6.022 -9.491 1.00 93.56 291 PHE A O 1
ATOM 2295 N N . PHE A 1 292 ? -3.422 5.123 -7.735 1.00 93.88 292 PHE A N 1
ATOM 2296 C CA . PHE A 1 292 ? -3.498 6.340 -6.934 1.00 93.88 292 PHE A CA 1
ATOM 2297 C C . PHE A 1 292 ? -2.316 6.478 -5.973 1.00 93.88 292 PHE A C 1
ATOM 2299 O O . PHE A 1 292 ? -1.681 5.489 -5.591 1.00 93.88 292 PHE A O 1
ATOM 2306 N N . ASN A 1 293 ? -2.043 7.722 -5.587 1.00 93.75 293 ASN A N 1
ATOM 2307 C CA . ASN A 1 293 ? -1.073 8.088 -4.565 1.00 93.75 293 ASN A CA 1
ATOM 2308 C C . ASN A 1 293 ? -1.777 8.904 -3.470 1.00 93.75 293 ASN A C 1
ATOM 2310 O O . ASN A 1 293 ? -2.141 10.045 -3.756 1.00 93.75 293 ASN A O 1
ATOM 2314 N N . PRO A 1 294 ? -1.911 8.385 -2.232 1.00 89.75 294 PRO A N 1
ATOM 2315 C CA . PRO A 1 294 ? -2.539 9.109 -1.121 1.00 89.75 294 PRO A CA 1
ATOM 2316 C C . PRO A 1 294 ? -1.716 10.299 -0.602 1.00 89.75 294 PRO A C 1
ATOM 2318 O O . PRO A 1 294 ? -2.138 10.979 0.331 1.00 89.75 294 PRO A O 1
ATOM 2321 N N . SER A 1 295 ? -0.540 10.558 -1.189 1.00 86.88 295 SER A N 1
ATOM 2322 C CA . SER A 1 295 ? 0.405 11.584 -0.750 1.00 86.88 295 SER A CA 1
ATOM 2323 C C . SER A 1 295 ? 0.862 11.376 0.703 1.00 86.88 295 SER A C 1
ATOM 2325 O O . SER A 1 295 ? 0.527 10.400 1.373 1.00 86.88 295 SER A O 1
ATOM 2327 N N . SER A 1 296 ? 1.726 12.265 1.182 1.00 91.44 296 SER A N 1
ATOM 2328 C CA . SER A 1 296 ? 2.277 12.211 2.537 1.00 91.44 296 SER A CA 1
ATOM 2329 C C . SER A 1 296 ? 1.353 12.947 3.506 1.00 91.44 296 SER A C 1
ATOM 2331 O O . SER A 1 296 ? 1.180 14.162 3.380 1.00 91.44 296 SER A O 1
ATOM 2333 N N . PHE A 1 297 ? 0.806 12.249 4.506 1.00 92.88 297 PHE A N 1
ATOM 2334 C CA . PHE A 1 297 ? -0.097 12.830 5.508 1.00 92.88 297 PHE A CA 1
ATOM 2335 C C . PHE A 1 297 ? 0.573 13.999 6.241 1.00 92.88 297 PHE A C 1
ATOM 2337 O O . PHE A 1 297 ? 0.006 15.081 6.376 1.00 92.88 297 PHE A O 1
ATOM 2344 N N . SER A 1 298 ? 1.834 13.826 6.637 1.00 89.50 298 SER A N 1
ATOM 2345 C CA . SER A 1 298 ? 2.580 14.852 7.373 1.00 89.50 298 SER A CA 1
ATOM 2346 C C . SER A 1 298 ? 2.969 16.074 6.531 1.00 89.50 298 SER A C 1
ATOM 2348 O O . SER A 1 298 ? 3.101 17.167 7.079 1.00 89.50 298 SER A O 1
ATOM 2350 N N . LYS A 1 299 ? 3.182 15.920 5.215 1.00 86.75 299 LYS A N 1
ATOM 2351 C CA . LYS A 1 299 ? 3.667 17.011 4.341 1.00 86.75 299 LYS A CA 1
ATOM 2352 C C . LYS A 1 299 ? 2.546 17.713 3.575 1.00 86.75 299 LYS A C 1
ATOM 2354 O O . LYS A 1 299 ? 2.661 18.900 3.289 1.00 86.75 299 LYS A O 1
ATOM 2359 N N . ASN A 1 300 ? 1.472 17.001 3.242 1.00 84.56 300 ASN A N 1
ATOM 2360 C CA . ASN A 1 300 ? 0.392 17.490 2.390 1.00 84.56 300 ASN A CA 1
ATOM 2361 C C . ASN A 1 300 ? -0.865 17.794 3.213 1.00 84.56 300 ASN A C 1
ATOM 2363 O O . ASN A 1 300 ? -1.911 17.208 2.971 1.00 84.56 300 ASN A O 1
ATOM 2367 N N . LYS A 1 301 ? -0.774 18.675 4.218 1.00 86.38 301 LYS A N 1
ATOM 2368 C CA . LYS A 1 301 ? -1.937 19.139 5.007 1.00 86.38 301 LYS A CA 1
ATOM 2369 C C . LYS A 1 301 ? -2.847 18.013 5.533 1.00 86.38 301 LYS A C 1
ATOM 2371 O O . LYS A 1 301 ? -4.068 18.111 5.445 1.00 86.38 301 LYS A O 1
ATOM 2376 N N . TYR A 1 302 ? -2.264 16.925 6.039 1.00 91.12 302 TYR A N 1
ATOM 2377 C CA . TYR A 1 302 ? -3.021 15.811 6.622 1.00 91.12 302 TYR A CA 1
ATOM 2378 C C . TYR A 1 302 ? -4.021 15.166 5.641 1.00 91.12 302 TYR A C 1
ATOM 2380 O O . TYR A 1 302 ? -5.130 14.797 6.033 1.00 91.12 302 TYR A O 1
ATOM 2388 N N . SER A 1 303 ? -3.625 15.054 4.366 1.00 91.38 303 SER A N 1
ATOM 2389 C CA . SER A 1 303 ? -4.398 14.377 3.313 1.00 91.38 303 SER A CA 1
ATOM 2390 C C . SER A 1 303 ? -4.346 12.855 3.464 1.00 91.38 303 SER A C 1
ATOM 2392 O O . SER A 1 303 ? -3.316 12.296 3.850 1.00 91.38 303 SER A O 1
ATOM 2394 N N . PHE A 1 304 ? -5.446 12.189 3.138 1.00 93.81 304 PHE A N 1
ATOM 2395 C CA . PHE A 1 304 ? -5.580 10.738 3.083 1.00 93.81 304 PHE A CA 1
ATOM 2396 C C . PHE A 1 304 ? -6.593 10.340 2.004 1.00 93.81 304 PHE A C 1
ATOM 2398 O O . PHE A 1 304 ? -7.517 11.093 1.703 1.00 93.81 304 PHE A O 1
ATOM 2405 N N . SER A 1 305 ? -6.469 9.126 1.466 1.00 94.12 305 SER A N 1
ATOM 2406 C CA . SER A 1 305 ? -7.405 8.623 0.454 1.00 94.12 305 SER A CA 1
ATOM 2407 C C . SER A 1 305 ? -8.343 7.573 1.041 1.00 94.12 305 SER A C 1
ATOM 2409 O O . SER A 1 305 ? -7.944 6.696 1.813 1.00 94.12 305 SER A O 1
ATOM 2411 N N . VAL A 1 306 ? -9.603 7.631 0.630 1.00 95.06 306 VAL A N 1
ATOM 2412 C CA . VAL A 1 306 ? -10.666 6.704 1.004 1.00 95.06 306 VAL A CA 1
ATOM 2413 C C . VAL A 1 306 ? -11.102 5.940 -0.233 1.00 95.06 306 VAL A C 1
ATOM 2415 O O . VAL A 1 306 ? -11.526 6.510 -1.232 1.00 95.06 306 VAL A O 1
ATOM 2418 N N . TYR A 1 307 ? -11.022 4.619 -0.162 1.00 94.81 307 TYR A N 1
ATOM 2419 C CA . TYR A 1 307 ? -11.504 3.740 -1.210 1.00 94.81 307 TYR A CA 1
ATOM 2420 C C . TYR A 1 307 ? -12.892 3.210 -0.878 1.00 94.81 307 TYR A C 1
ATOM 2422 O O . TYR A 1 307 ? -13.070 2.435 0.067 1.00 94.81 307 TYR A O 1
ATOM 2430 N N . ILE A 1 308 ? -13.871 3.599 -1.689 1.00 93.19 308 ILE A N 1
ATOM 2431 C CA . ILE A 1 308 ? -15.253 3.143 -1.598 1.00 93.19 308 ILE A CA 1
ATOM 2432 C C . ILE A 1 308 ? -15.386 1.833 -2.370 1.00 93.19 308 ILE A C 1
ATOM 2434 O O . ILE A 1 308 ? -15.463 1.802 -3.599 1.00 93.19 308 ILE A O 1
ATOM 2438 N N . THR A 1 309 ? -15.438 0.728 -1.630 1.00 90.81 309 THR A N 1
ATOM 2439 C CA . THR A 1 309 ? -15.303 -0.618 -2.201 1.00 90.81 309 THR A CA 1
ATOM 2440 C C . THR A 1 309 ? -16.420 -0.992 -3.175 1.00 90.81 309 THR A C 1
ATOM 2442 O O . THR A 1 309 ? -16.132 -1.602 -4.199 1.00 90.81 309 THR A O 1
ATOM 2445 N N . ALA A 1 310 ? -17.676 -0.612 -2.913 1.00 88.56 310 ALA A N 1
ATOM 2446 C CA . ALA A 1 310 ? -18.808 -0.973 -3.775 1.00 88.56 310 ALA A CA 1
ATOM 2447 C C . ALA A 1 310 ? -18.790 -0.232 -5.122 1.00 88.56 310 ALA A C 1
ATOM 2449 O O . ALA A 1 310 ? -19.164 -0.797 -6.148 1.00 88.56 310 ALA A O 1
ATOM 2450 N N . GLN A 1 311 ? -18.346 1.028 -5.110 1.00 87.12 311 GLN A N 1
ATOM 2451 C CA . GLN A 1 311 ? -18.290 1.899 -6.289 1.00 87.12 311 GLN A CA 1
ATOM 2452 C C . GLN A 1 311 ? -16.948 1.812 -7.022 1.00 87.12 311 GLN A C 1
ATOM 2454 O O . GLN A 1 311 ? -16.846 2.252 -8.161 1.00 87.12 311 GLN A O 1
ATOM 2459 N N . ARG A 1 312 ? -15.924 1.235 -6.379 1.00 89.06 312 ARG A N 1
ATOM 2460 C CA . ARG A 1 312 ? -14.536 1.225 -6.857 1.00 89.06 312 ARG A CA 1
ATOM 2461 C C . ARG A 1 312 ? -14.037 2.642 -7.151 1.00 89.06 312 ARG A C 1
ATOM 2463 O O . ARG A 1 312 ? -13.443 2.902 -8.193 1.00 89.06 312 ARG A O 1
ATOM 2470 N N . LEU A 1 313 ? -14.306 3.558 -6.222 1.00 88.38 313 LEU A N 1
ATOM 2471 C CA . LEU A 1 313 ? -13.943 4.969 -6.321 1.00 88.38 313 LEU A CA 1
ATOM 2472 C C . LEU A 1 313 ? -12.935 5.334 -5.232 1.00 88.38 313 LEU A C 1
ATOM 2474 O O . LEU A 1 313 ? -13.065 4.889 -4.092 1.00 88.38 313 LEU A O 1
ATOM 2478 N N . ILE A 1 314 ? -11.950 6.151 -5.600 1.00 90.69 314 ILE A N 1
ATOM 2479 C CA . ILE A 1 314 ? -11.031 6.799 -4.664 1.00 90.69 314 ILE A CA 1
ATOM 2480 C C . ILE A 1 314 ? -11.505 8.234 -4.437 1.00 90.69 314 ILE A C 1
ATOM 2482 O O . ILE A 1 314 ? -11.701 8.989 -5.395 1.00 90.69 314 ILE A O 1
ATOM 2486 N N . GLU A 1 315 ? -11.688 8.581 -3.169 1.00 89.69 315 GLU A N 1
ATOM 2487 C CA . GLU A 1 315 ? -11.980 9.926 -2.692 1.00 89.69 315 GLU A CA 1
ATOM 2488 C C . GLU A 1 315 ? -10.812 10.431 -1.854 1.00 89.69 315 GLU A C 1
ATOM 2490 O O . GLU A 1 315 ? -10.395 9.784 -0.896 1.00 89.69 315 GLU A O 1
ATOM 2495 N N . ASP A 1 316 ? -10.305 11.602 -2.205 1.00 86.94 316 ASP A N 1
ATOM 2496 C CA . ASP A 1 316 ? -9.210 12.246 -1.493 1.00 86.94 316 ASP A CA 1
ATOM 2497 C C . ASP A 1 316 ? -9.789 13.213 -0.453 1.00 86.94 316 ASP A C 1
ATOM 2499 O O . ASP A 1 316 ? -10.719 13.974 -0.739 1.00 86.94 316 ASP A O 1
ATOM 2503 N N . SER A 1 317 ? -9.303 13.133 0.784 1.00 87.38 317 SER A N 1
ATOM 2504 C CA . SER A 1 317 ? -9.852 13.841 1.943 1.00 87.38 317 SER A CA 1
ATOM 2505 C C . SER A 1 317 ? -8.747 14.455 2.787 1.00 87.38 317 SER A C 1
ATOM 2507 O O . SER A 1 317 ? -7.724 13.826 3.039 1.00 87.38 317 SER A O 1
ATOM 2509 N N . ASN A 1 318 ? -8.980 15.668 3.290 1.00 88.50 318 ASN A N 1
ATOM 2510 C CA . ASN A 1 318 ? -8.008 16.401 4.100 1.00 88.50 318 ASN A CA 1
ATOM 2511 C C . ASN A 1 318 ? -8.650 16.822 5.418 1.00 88.50 318 ASN A C 1
ATOM 2513 O O . ASN A 1 318 ? -9.827 17.184 5.454 1.00 88.50 318 ASN A O 1
ATOM 2517 N N . LEU A 1 319 ? -7.870 16.813 6.497 1.00 87.88 319 LEU A N 1
ATOM 2518 C CA . LEU A 1 319 ? -8.319 17.375 7.768 1.00 87.88 319 LEU A CA 1
ATOM 2519 C C . LEU A 1 319 ? -8.179 18.908 7.754 1.00 87.88 319 LEU A C 1
ATOM 2521 O O . LEU A 1 319 ? -7.234 19.424 7.157 1.00 87.88 319 LEU A O 1
ATOM 2525 N N . PRO A 1 320 ? -9.081 19.649 8.424 1.00 84.00 320 PRO A N 1
ATOM 2526 C CA . PRO A 1 320 ? -8.974 21.102 8.529 1.00 84.00 320 PRO A CA 1
ATOM 2527 C C . PRO A 1 320 ? -7.721 21.514 9.318 1.00 84.00 320 PRO A C 1
ATOM 2529 O O . PRO A 1 320 ? -7.329 20.841 10.278 1.00 84.00 320 PRO A O 1
ATOM 2532 N N . ASP A 1 321 ? -7.099 22.629 8.930 1.00 74.88 321 ASP A N 1
ATOM 2533 C CA . ASP A 1 321 ? -5.970 23.229 9.650 1.00 74.88 321 ASP A CA 1
ATOM 2534 C C . ASP A 1 321 ? -6.477 24.009 10.881 1.00 74.88 321 ASP A C 1
ATOM 2536 O O . ASP A 1 321 ? -7.454 24.750 10.785 1.00 74.88 321 ASP A O 1
ATOM 2540 N N . ASP A 1 322 ? -5.794 23.881 12.029 1.00 68.75 322 ASP A N 1
ATOM 2541 C CA . ASP A 1 322 ? -6.176 24.545 13.299 1.00 68.75 322 ASP A CA 1
ATOM 2542 C C . ASP A 1 322 ? -6.129 26.095 13.207 1.00 68.75 322 ASP A C 1
ATOM 2544 O O . ASP A 1 322 ? -6.643 26.783 14.085 1.00 68.75 322 ASP A O 1
ATOM 2548 N N . GLU A 1 323 ? -5.523 26.668 12.158 1.00 57.16 323 GLU A N 1
ATOM 2549 C CA . GLU A 1 323 ? -5.358 28.123 11.988 1.00 57.16 323 GLU A CA 1
ATOM 2550 C C . GLU A 1 323 ? -6.640 28.858 11.555 1.00 57.16 323 GLU A C 1
ATOM 2552 O O . GLU A 1 323 ? -6.714 30.077 11.705 1.00 57.16 323 GLU A O 1
ATOM 2557 N N . TYR A 1 324 ? -7.669 28.153 11.071 1.00 49.06 324 TYR A N 1
ATOM 2558 C CA . TYR A 1 324 ? -8.918 28.780 10.609 1.00 49.06 324 TYR A CA 1
ATOM 2559 C C . TYR A 1 324 ? -10.014 28.890 11.684 1.00 49.06 324 TYR A C 1
ATOM 2561 O O . TYR A 1 324 ? -10.949 29.670 11.512 1.00 49.06 324 TYR A O 1
ATOM 2569 N N . ASP A 1 325 ? -9.880 28.195 12.818 1.00 44.41 325 ASP A N 1
ATOM 2570 C CA . ASP A 1 325 ? -10.910 28.169 13.874 1.00 44.41 325 ASP A CA 1
ATOM 2571 C C . ASP A 1 325 ? -10.812 29.325 14.882 1.00 44.41 325 ASP A C 1
ATOM 2573 O O . ASP A 1 325 ? -11.753 29.590 15.630 1.00 44.41 325 ASP A O 1
ATOM 2577 N N . ALA A 1 326 ? -9.714 30.087 14.887 1.00 41.56 326 ALA A N 1
ATOM 2578 C CA . ALA A 1 326 ? -9.603 31.268 15.747 1.00 41.56 326 ALA A CA 1
ATOM 2579 C C . ALA A 1 326 ? -10.447 32.465 15.252 1.00 41.56 326 ALA A C 1
ATOM 2581 O O . ALA A 1 326 ? -10.631 33.425 15.997 1.00 41.56 326 ALA A O 1
ATOM 2582 N N . GLY A 1 327 ? -10.953 32.423 14.011 1.00 35.03 327 GLY A N 1
ATOM 2583 C CA . GLY A 1 327 ? -11.705 33.518 13.385 1.00 35.03 327 GLY A CA 1
ATOM 2584 C C . GLY A 1 327 ? -13.221 33.318 13.272 1.00 35.03 327 GLY A C 1
ATOM 2585 O O . GLY A 1 327 ? -13.905 34.258 12.880 1.00 35.03 327 GLY A O 1
ATOM 2586 N N . ILE A 1 328 ? -13.754 32.130 13.593 1.00 36.72 328 ILE A N 1
ATOM 2587 C CA . ILE A 1 328 ? -15.175 31.770 13.377 1.00 36.72 328 ILE A CA 1
ATOM 2588 C C . ILE A 1 328 ? -15.905 31.473 14.708 1.00 36.72 328 ILE A C 1
ATOM 2590 O O . ILE A 1 328 ? -17.074 31.116 14.731 1.00 36.72 328 ILE A O 1
ATOM 2594 N N . SER A 1 329 ? -15.289 31.727 15.867 1.00 33.19 329 SER A N 1
ATOM 2595 C CA . SER A 1 329 ? -15.955 31.576 17.178 1.00 33.19 329 SER A CA 1
ATOM 2596 C C . SER A 1 329 ? -16.952 32.697 17.538 1.00 33.19 329 SER A C 1
ATOM 2598 O O . SER A 1 329 ? -17.404 32.788 18.678 1.00 33.19 329 SER A O 1
ATOM 2600 N N . LEU A 1 330 ? -17.343 33.531 16.569 1.00 38.91 330 LEU A N 1
ATOM 2601 C CA . LEU A 1 330 ? -18.442 34.493 16.682 1.00 38.91 330 LEU A CA 1
ATOM 2602 C C . LEU A 1 330 ? -19.378 34.369 15.473 1.00 38.91 330 LEU A C 1
ATOM 2604 O O . LEU A 1 330 ? -19.466 35.302 14.684 1.00 38.91 330 LEU A O 1
ATOM 2608 N N . MET A 1 331 ? -20.042 33.224 15.305 1.00 34.00 331 MET A N 1
ATOM 2609 C CA . MET A 1 331 ? -21.467 33.139 14.945 1.00 34.00 331 MET A CA 1
ATOM 2610 C C . MET A 1 331 ? -21.905 31.678 14.772 1.00 34.00 331 MET A C 1
ATOM 2612 O O . MET A 1 331 ? -21.271 30.904 14.068 1.00 34.00 331 MET A O 1
ATOM 2616 N N . ASP A 1 332 ? -23.020 31.377 15.434 1.00 29.81 332 ASP A N 1
ATOM 2617 C CA . ASP A 1 332 ? -23.936 30.248 15.275 1.00 29.81 332 ASP A CA 1
ATOM 2618 C C . ASP A 1 332 ? -23.449 28.834 15.629 1.00 29.81 332 ASP A C 1
ATOM 2620 O O . ASP A 1 332 ? -22.894 28.064 14.851 1.00 29.81 332 ASP A O 1
ATOM 2624 N N . SER A 1 333 ? -23.781 28.477 16.869 1.00 39.53 333 SER A N 1
ATOM 2625 C CA . SER A 1 333 ? -23.961 27.120 17.359 1.00 39.53 333 SER A CA 1
ATOM 2626 C C . SER A 1 333 ? -25.244 26.511 16.782 1.00 39.53 333 SER A C 1
ATOM 2628 O O . SER A 1 333 ? -26.306 26.728 17.355 1.00 39.53 333 SER A O 1
ATOM 2630 N N . GLU A 1 334 ? -25.142 25.769 15.680 1.00 33.34 334 GLU A N 1
ATOM 2631 C CA . GLU A 1 334 ? -25.987 24.617 15.314 1.00 33.34 334 GLU A CA 1
ATOM 2632 C C . GLU A 1 334 ? -25.418 23.974 14.025 1.00 33.34 334 GLU A C 1
ATOM 2634 O O . GLU A 1 334 ? -24.986 24.672 13.115 1.00 33.34 334 GLU A O 1
ATOM 2639 N N . ASP A 1 335 ? -25.372 22.637 13.985 1.00 30.28 335 ASP A N 1
ATOM 2640 C CA . ASP A 1 335 ? -24.908 21.758 12.890 1.00 30.28 335 ASP A CA 1
ATOM 2641 C C . ASP A 1 335 ? -23.394 21.639 12.598 1.00 30.28 335 ASP A C 1
ATOM 2643 O O . ASP A 1 335 ? -22.845 22.188 11.645 1.00 30.28 335 ASP A O 1
ATOM 2647 N N . THR A 1 336 ? -22.713 20.756 13.343 1.00 31.89 336 THR A N 1
ATOM 2648 C CA . THR A 1 336 ? -21.391 20.214 12.968 1.00 31.89 336 THR A CA 1
ATOM 2649 C C . THR A 1 336 ? -21.539 18.813 12.364 1.00 31.89 336 THR A C 1
ATOM 2651 O O . THR A 1 336 ? -21.332 17.799 13.027 1.00 31.89 336 THR A O 1
ATOM 2654 N N . VAL A 1 337 ? -21.906 18.746 11.083 1.00 33.91 337 VAL A N 1
ATOM 2655 C CA . VAL A 1 337 ? -21.741 17.543 10.250 1.00 33.91 337 VAL A CA 1
ATOM 2656 C C . VAL A 1 337 ? -20.513 17.764 9.374 1.00 33.91 337 VAL A C 1
ATOM 2658 O O . VAL A 1 337 ? -20.383 18.811 8.747 1.00 33.91 337 VAL A O 1
ATOM 2661 N N . ALA A 1 338 ? -19.595 16.795 9.347 1.00 30.00 338 ALA A N 1
ATOM 2662 C CA . ALA A 1 338 ? -18.373 16.845 8.550 1.00 30.00 338 ALA A CA 1
ATOM 2663 C C . ALA A 1 338 ? -18.677 17.188 7.078 1.00 30.00 338 ALA A C 1
ATOM 2665 O O . ALA A 1 338 ? -19.270 16.394 6.345 1.00 30.00 338 ALA A O 1
ATOM 2666 N N . THR A 1 339 ? -18.274 18.381 6.644 1.00 28.98 339 THR A N 1
ATOM 2667 C CA . THR A 1 339 ? -18.503 18.854 5.279 1.00 28.98 339 THR A CA 1
ATOM 2668 C C . THR A 1 339 ? -17.537 18.167 4.315 1.00 28.98 339 THR A C 1
ATOM 2670 O O . THR A 1 339 ? -16.331 18.408 4.338 1.00 28.98 339 THR A O 1
ATOM 2673 N N . VAL A 1 340 ? -18.083 17.332 3.428 1.00 33.78 340 VAL A N 1
ATOM 2674 C CA . VAL A 1 340 ? -17.396 16.777 2.252 1.00 33.78 340 VAL A CA 1
ATOM 2675 C C . VAL A 1 340 ? -17.131 17.921 1.265 1.00 33.78 340 VAL A C 1
ATOM 2677 O O . VAL A 1 340 ? -17.996 18.323 0.486 1.00 33.78 340 VAL A O 1
ATOM 2680 N N . GLY A 1 341 ? -15.939 18.510 1.345 1.00 28.98 341 GLY A N 1
ATOM 2681 C CA . GLY A 1 341 ? -15.521 19.632 0.508 1.00 28.98 341 GLY A CA 1
ATOM 2682 C C . GLY A 1 341 ? -15.085 19.186 -0.886 1.00 28.98 341 GLY A C 1
ATOM 2683 O O . GLY A 1 341 ? -13.928 18.842 -1.106 1.00 28.98 341 GLY A O 1
ATOM 2684 N N . ASN A 1 342 ? -16.001 19.241 -1.852 1.00 29.34 342 ASN A N 1
ATOM 2685 C CA . ASN A 1 342 ? -15.711 18.995 -3.264 1.00 29.34 342 ASN A CA 1
ATOM 2686 C C . ASN A 1 342 ? -14.873 20.160 -3.836 1.00 29.34 342 ASN A C 1
ATOM 2688 O O . ASN A 1 342 ? -15.363 21.284 -3.977 1.00 29.34 342 ASN A O 1
ATOM 2692 N N . ARG A 1 343 ? -13.592 19.932 -4.151 1.00 32.69 343 ARG A N 1
ATOM 2693 C CA . ARG A 1 343 ? -12.687 21.000 -4.611 1.00 32.69 343 ARG A CA 1
ATOM 2694 C C . ARG A 1 343 ? -12.891 21.278 -6.106 1.00 32.69 343 ARG A C 1
ATOM 2696 O O . ARG A 1 343 ? -12.351 20.580 -6.961 1.00 32.69 343 ARG A O 1
ATOM 2703 N N . ARG A 1 344 ? -13.638 22.337 -6.442 1.00 28.55 344 ARG A N 1
ATOM 2704 C CA . ARG A 1 344 ? -13.552 22.984 -7.765 1.00 28.55 344 ARG A CA 1
ATOM 2705 C C . ARG A 1 344 ? -12.268 23.819 -7.806 1.00 28.55 344 ARG A C 1
ATOM 2707 O O . ARG A 1 344 ? -12.116 24.742 -7.012 1.00 28.55 344 ARG A O 1
ATOM 2714 N N . LYS A 1 345 ? -11.338 23.485 -8.707 1.00 30.53 345 LYS A N 1
ATOM 2715 C CA . LYS A 1 345 ? -10.162 24.321 -9.000 1.00 30.53 345 LYS A CA 1
ATOM 2716 C C . LYS A 1 345 ? -10.650 25.640 -9.627 1.00 30.53 345 LYS A C 1
ATOM 2718 O O . LYS A 1 345 ? -11.430 25.610 -10.577 1.00 30.53 345 LYS A O 1
ATOM 2723 N N . HIS A 1 346 ? -10.232 26.780 -9.085 1.00 26.70 346 HIS A N 1
ATOM 2724 C CA . HIS A 1 346 ? -10.245 28.052 -9.811 1.00 26.70 346 HIS A CA 1
ATOM 2725 C C . HIS A 1 346 ? -8.851 28.283 -10.394 1.00 26.70 346 HIS A C 1
ATOM 2727 O O . HIS A 1 346 ? -7.861 27.938 -9.747 1.00 26.70 346 HIS A O 1
ATOM 2733 N N . ASN A 1 347 ? -8.856 28.753 -11.644 1.00 32.44 347 ASN A N 1
ATOM 2734 C CA . ASN A 1 347 ? -7.720 28.922 -12.552 1.00 32.44 347 ASN A CA 1
ATOM 2735 C C . ASN A 1 347 ? -6.587 29.778 -11.997 1.00 32.44 347 ASN A C 1
ATOM 2737 O O . ASN A 1 347 ? -6.892 30.751 -11.270 1.00 32.44 347 ASN A O 1
#

Secondary structure (DSSP, 8-state):
--PPPPPPHHHHHHHHTTB--S-TT-SB-HHHH-HHHHHHHHHS--EEEEEE---TT-HHHHHHHHHHHHHTTTT--SEEEEESP-S-TTS-TTTHHHHHHHHHHHHHHHHHHH-HHHHHHPEEEEE--SS-GGG-TTTTTSBSBPPPPHHHHHHHHHH-SSEEE--BSEEEEETTEEEEEEE-SSHHHHHHHT-HHHH---TTS--SS---HHHHHHHHHHHHHHHTBS--S-TTTS-B-TTTHHHHSB-PSPPSEEEEE-TTSPPEEEEPTT----SS--EEPSSSPEEEE---TTTTTTEEEEEETTTTEEEEEEPPPGGGTTS-SSS-------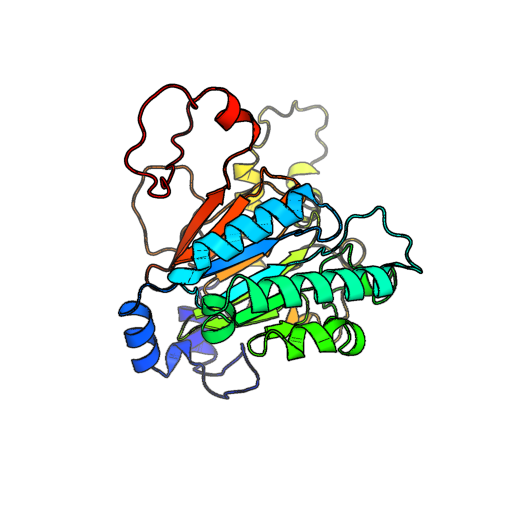-----PPP-

Foldseek 3Di:
DDFADFAALVVVCVVPPQADLFDPPDRGQLLPPPVPLLVVLQPDFAKEWEAEAQALPDVVSVVVVLVVLLVCLVVQGQEYEYEDPHHDLPDDLVCLLVVLLVSLLVVLVSCLPRRVSNLVRYAYEYEYALSNQQVHNVQSQEPFHAWDDCVSCVNSCVSRVRYDTGTAFHWDDRRSFIETEHHYACQLVQLLVPPCVVVPPPPVPDPPDPDDLLNSVLVSLSQCSRVQFQHSHDCVSGPYDVVCRVSNGGCPVPGQEYEYAYQHRDWAKAAFPPDPDDDDPHHHHPRRHIYTHQYHCVPPQNKIWMQRRNVRDIDIDHDDDPVPVVPPPPDDDDDDDDDPDDDDDDD

InterPro domains:
  IPR007185 DNA polymerase alpha/delta/epsilon, subunit B [PF04042] (48-268)
  IPR016266 DNA polymerase epsilon, subunit B [PTHR12708] (1-319)

Radius of gyration: 20.97 Å; chains: 1; bounding box: 47×57×55 Å

Organism: NCBI:txid742174

Sequence (347 aa):
MALPPSERAEISKIYFGESNNFSDKNDLSLKSCNPKLLEYEKRKNRMIIFVSDVFLDNPKVLKKFHTLLTSFNDLAPVAIVMMGDFLSCHVPSHAYAQELKTHLTQLGHFLHDNTPGLCKHTMFVLLPGPGDRYSGAAGASILPRPLIPEFLTEEFRRLVPRCVFTTNPCRMQYCTQQIHILRADGLMKKTANYDIRHGSMDRKKSPTVIESDDDIIKNYIKTLESQSHLITVPLDVCPTYWPLAPHSLNLYPMPDLVCIADANAPEYSTIGSNHSDSSNSKILSSTGCIFFNPSSFSKNKYSFSVYITAQRLIEDSNLPDDEYDAGISLMDSEDTVATVGNRRKHN